Protein AF-A0A7C1Z0Y6-F1 (afdb_monomer_lite)

Radius of gyration: 44.42 Å; chains: 1; bounding box: 101×45×126 Å

pLDDT: mean 90.22, std 7.37, range [39.44, 98.0]

Secondary structure (DSSP, 8-state):
-HHHHHHHHHHHHHHHHHHHHHHHHHT--S-HHHHHHHHHHHT-GGGGGS-HHHHHHHHHHHHHHHHHHHHHHHHHHHHHHTTS-SSHHHHHHHHHHHHHHHHHTTT---TTHHHHHHHHHHHHHHHHHHHHHHHHHHHTTS-SSHHHHHHHHHHHHHHHHHHTTSTTHHHHHHHHHHHHHHHHHHHHHHHHHHHHHHTS-SSHHHHHHHHHHHHHHT-SSSPPTTHHHHHHHHHHHHHHHHHHHHHHHHHHHHHHTT--HHHHTSEEEETTEEEEHHHHHHHHHHTT-EEEEEE---TT--EEEEEEE-TTS-EEEEEEEEEEEETTEEEEEEEEEE-SS-EEE--HHHHHHHHHHHTT---

Sequence (363 aa):
MAYQKKLYAEFSKARSIKNNQIKKAKKMQATKANIQKLAVMARNPQFVYLRSREKKNHEITLKNYGIKLADKIVGDAIKKFNSFPATLDGLKRLQAYYKKLTNDLRGLKSSKWVTFNQAYKGRLLALAGKAADDAIASLKKFPATLAGLKQMAAFLQKMQGSLGQVRGTGWYKFEKAYGLALNNIAIKALDGYKKEISALPATVAGLKQLQTSGGNLFRFRPAPSNLKEYQDAAKDRIKEMKQGIRKIACYKELDSVGLDKKARDVALLGYNGETTLGLFVCAISKHGYKFQDYKSAGWLGSTYTLGILNRRGITLTIEMKKVEAVKGREMLVGVKVKDATSETEMTLTGWQDYALKLSGKNG

Foldseek 3Di:
DVVVVVLVVLQVVLVVLLVVLLVVLVPDALDPVSLVVLQVSLVPVSCVSPDPVVSVVSNVSSNVSQQVSLQVVLVVLLVVLVVQDLELVSLVVLVVSVVVVCVRSPPRNYPCPVVSVVSSLVSNVSSLQSHLVVLLVCLVVQDLALVSLVVLVVSVVVCCVRNVVVPDPSVVSNLVSSQVSNQSSCVSHLVVLLVVLLPQALDPVSLVVLVVVLCPSQVDPPGHPCNVSSVVSSVVSNVVSVVVHLLVVLVVVVVVQPCDPVQQQAWAQELVGIDGPSVLQSLLVVVQKHWHDWDDAPPPGQWIWTWIAHNVRWIKIFIWGFDCPDPPDTHTFGQWIDTPPDIDGADRNRRSVVSCVSSPDDD

Structure (mmCIF, N/CA/C/O backbone):
data_AF-A0A7C1Z0Y6-F1
#
_entry.id   AF-A0A7C1Z0Y6-F1
#
loop_
_atom_site.group_PDB
_atom_site.id
_atom_site.type_symbol
_atom_site.label_atom_id
_atom_site.label_alt_id
_atom_site.label_comp_id
_atom_site.label_asym_id
_atom_site.label_entity_id
_atom_site.label_seq_id
_atom_site.pdbx_PDB_ins_code
_atom_site.Cartn_x
_atom_site.Cartn_y
_atom_site.Cartn_z
_atom_site.occupancy
_atom_site.B_iso_or_equiv
_atom_site.auth_seq_id
_atom_site.auth_comp_id
_atom_site.auth_asym_id
_atom_site.auth_atom_id
_atom_site.pdbx_PDB_model_num
ATOM 1 N N . MET A 1 1 ? 54.718 -20.089 -61.514 1.00 75.69 1 MET A N 1
ATOM 2 C CA . MET A 1 1 ? 53.810 -18.991 -61.944 1.00 75.69 1 MET A CA 1
ATOM 3 C C . MET A 1 1 ? 52.312 -19.254 -61.714 1.00 75.69 1 MET A C 1
ATOM 5 O O . MET A 1 1 ? 51.626 -18.335 -61.280 1.00 75.69 1 MET A O 1
ATOM 9 N N . ALA A 1 2 ? 51.769 -20.457 -61.955 1.00 86.50 2 ALA A N 1
ATOM 10 C CA . ALA A 1 2 ? 50.324 -20.728 -61.799 1.00 86.50 2 ALA A CA 1
ATOM 11 C C . ALA A 1 2 ? 49.766 -20.463 -60.379 1.00 86.50 2 ALA A C 1
ATOM 13 O O . ALA A 1 2 ? 48.693 -19.880 -60.228 1.00 86.50 2 ALA A O 1
ATOM 14 N N . TYR A 1 3 ? 50.526 -20.805 -59.333 1.00 89.62 3 TYR A N 1
ATOM 15 C CA . TYR A 1 3 ? 50.135 -20.585 -57.934 1.00 89.62 3 TYR A CA 1
ATOM 16 C C . TYR A 1 3 ? 49.964 -19.097 -57.573 1.00 89.62 3 TYR A C 1
ATOM 18 O O . TYR A 1 3 ? 48.968 -18.712 -56.964 1.00 89.62 3 TYR A O 1
ATOM 26 N N . GLN A 1 4 ? 50.886 -18.237 -58.017 1.00 90.12 4 GLN A N 1
ATOM 27 C CA . GLN A 1 4 ? 50.800 -16.787 -57.800 1.00 90.12 4 GLN A CA 1
ATOM 28 C C . GLN A 1 4 ? 49.595 -16.171 -58.524 1.00 90.12 4 GLN A C 1
ATOM 30 O O . GLN A 1 4 ? 48.888 -15.354 -57.936 1.00 90.12 4 GLN A O 1
ATOM 35 N N . LYS A 1 5 ? 49.306 -16.609 -59.762 1.00 92.81 5 LYS A N 1
ATOM 36 C CA . LYS A 1 5 ? 48.099 -16.189 -60.497 1.00 92.81 5 LYS A CA 1
ATOM 37 C C . LYS A 1 5 ? 46.820 -16.565 -59.735 1.00 92.81 5 LYS A C 1
ATOM 39 O O . LYS A 1 5 ? 45.923 -15.734 -59.609 1.00 92.81 5 LYS A O 1
ATOM 44 N N . LYS A 1 6 ? 46.763 -17.774 -59.158 1.00 94.19 6 LYS A N 1
ATOM 45 C CA . LYS A 1 6 ? 45.633 -18.237 -58.332 1.00 94.19 6 LYS A CA 1
ATOM 46 C C . LYS A 1 6 ? 45.461 -17.402 -57.056 1.00 94.19 6 LYS A C 1
ATOM 48 O O . LYS A 1 6 ? 44.356 -16.946 -56.780 1.00 94.19 6 LYS A O 1
ATOM 53 N N . LEU A 1 7 ? 46.538 -17.145 -56.309 1.00 92.75 7 LEU A N 1
ATOM 54 C CA . LEU A 1 7 ? 46.486 -16.304 -55.103 1.00 92.75 7 LEU A CA 1
ATOM 55 C C . LEU A 1 7 ? 46.033 -14.872 -55.409 1.00 92.75 7 LEU A C 1
ATOM 57 O O . LEU A 1 7 ? 45.249 -14.296 -54.655 1.00 92.75 7 LEU A O 1
ATOM 61 N N . TYR A 1 8 ? 46.488 -14.303 -56.527 1.00 94.31 8 TYR A N 1
ATOM 62 C CA . TYR A 1 8 ? 46.060 -12.975 -56.955 1.00 94.31 8 TYR A CA 1
ATOM 63 C C . TYR A 1 8 ? 44.564 -12.935 -57.311 1.00 94.31 8 TYR A C 1
ATOM 65 O O . TYR A 1 8 ? 43.865 -11.993 -56.927 1.00 94.31 8 TYR A O 1
ATOM 73 N N . ALA A 1 9 ? 44.051 -13.969 -57.987 1.00 95.44 9 ALA A N 1
ATOM 74 C CA . ALA A 1 9 ? 42.626 -14.090 -58.294 1.00 95.44 9 ALA A CA 1
ATOM 75 C C . ALA A 1 9 ? 41.768 -14.151 -57.015 1.00 95.44 9 ALA A C 1
ATOM 77 O O . ALA A 1 9 ? 40.785 -13.413 -56.900 1.00 95.44 9 ALA A O 1
ATOM 78 N N . GLU A 1 10 ? 42.176 -14.946 -56.018 1.00 96.94 10 GLU A N 1
ATOM 79 C CA . GLU A 1 10 ? 41.482 -15.023 -54.722 1.00 96.94 10 GLU A CA 1
ATOM 80 C C . GLU A 1 10 ? 41.552 -13.703 -53.938 1.00 96.94 10 GLU A C 1
ATOM 82 O O . GLU A 1 10 ? 40.549 -13.254 -53.377 1.00 96.94 10 GLU A O 1
ATOM 87 N N . PHE A 1 11 ? 42.695 -13.008 -53.962 1.00 96.44 11 PHE A N 1
ATOM 88 C CA . PHE A 1 11 ? 42.823 -11.672 -53.372 1.00 96.44 11 PHE A CA 1
ATOM 89 C C . PHE A 1 11 ? 41.871 -10.655 -54.027 1.00 96.44 11 PHE A C 1
ATOM 91 O O . PHE A 1 11 ? 41.162 -9.920 -53.330 1.00 96.44 11 PHE A O 1
ATOM 98 N N . SER A 1 12 ? 41.809 -10.630 -55.363 1.00 96.31 12 SER A N 1
ATOM 99 C CA . SER A 1 12 ? 40.910 -9.747 -56.119 1.00 96.31 12 SER A CA 1
ATOM 100 C C . SER A 1 12 ? 39.437 -10.027 -55.790 1.00 96.31 12 SER A C 1
ATOM 102 O O . SER A 1 12 ? 38.670 -9.110 -55.466 1.00 96.31 12 SER A O 1
ATOM 104 N N . LYS A 1 13 ? 39.054 -11.309 -55.749 1.00 97.50 13 LYS A N 1
ATOM 105 C CA . LYS A 1 13 ? 37.715 -11.761 -55.349 1.00 97.50 13 LYS A CA 1
ATOM 106 C C . LYS A 1 13 ? 37.373 -11.329 -53.921 1.00 97.50 13 LYS A C 1
ATOM 108 O O . LYS A 1 13 ? 36.307 -10.749 -53.696 1.00 97.50 13 LYS A O 1
ATOM 113 N N . ALA A 1 14 ? 38.284 -11.520 -52.967 1.00 97.06 14 ALA A N 1
ATOM 114 C CA . ALA A 1 14 ? 38.103 -11.085 -51.584 1.00 97.06 14 ALA A CA 1
ATOM 115 C C . ALA A 1 14 ? 37.912 -9.559 -51.478 1.00 97.06 14 ALA A C 1
ATOM 117 O O . ALA A 1 14 ? 37.033 -9.087 -50.747 1.00 97.06 14 ALA A O 1
ATOM 118 N N . ARG A 1 15 ? 38.664 -8.769 -52.258 1.00 97.44 15 ARG A N 1
ATOM 119 C CA . ARG A 1 15 ? 38.517 -7.304 -52.318 1.00 97.44 15 ARG A CA 1
ATOM 120 C C . ARG A 1 15 ? 37.169 -6.882 -52.913 1.00 97.44 15 ARG A C 1
ATOM 122 O O . ARG A 1 15 ? 36.551 -5.945 -52.402 1.00 97.44 15 ARG A O 1
ATOM 129 N N . SER A 1 16 ? 36.679 -7.591 -53.929 1.00 97.62 16 SER A N 1
ATOM 130 C CA . SER A 1 16 ? 35.339 -7.380 -54.493 1.00 97.62 16 SER A CA 1
ATOM 131 C C . SER A 1 16 ? 34.236 -7.664 -53.461 1.00 97.62 16 SER A C 1
ATOM 133 O O . SER A 1 16 ? 33.367 -6.817 -53.229 1.00 97.62 16 SER A O 1
ATOM 135 N N . ILE A 1 17 ? 34.319 -8.793 -52.741 1.00 97.75 17 ILE A N 1
ATOM 136 C CA . ILE A 1 17 ? 33.383 -9.144 -51.656 1.00 97.75 17 ILE A CA 1
ATOM 137 C C . ILE A 1 17 ? 33.385 -8.066 -50.567 1.00 97.75 17 ILE A C 1
ATOM 139 O O . ILE A 1 17 ? 32.312 -7.603 -50.173 1.00 97.75 17 ILE A O 1
ATOM 143 N N . LYS A 1 18 ? 34.569 -7.625 -50.117 1.00 97.75 18 LYS A N 1
ATOM 144 C CA . LYS A 1 18 ? 34.742 -6.537 -49.138 1.00 97.75 18 LYS A CA 1
ATOM 145 C C . LYS A 1 18 ? 33.975 -5.281 -49.562 1.00 97.75 18 LYS A C 1
ATOM 147 O O . LYS A 1 18 ? 33.133 -4.777 -48.816 1.00 97.75 18 LYS A O 1
ATOM 152 N N . ASN A 1 19 ? 34.212 -4.809 -50.786 1.00 97.25 19 ASN A N 1
ATOM 153 C CA . ASN A 1 19 ? 33.579 -3.602 -51.319 1.00 97.25 19 ASN A CA 1
ATOM 154 C C . ASN A 1 19 ? 32.052 -3.750 -51.417 1.00 97.25 19 ASN A C 1
ATOM 156 O O . ASN A 1 19 ? 31.310 -2.836 -51.048 1.00 97.25 19 ASN A O 1
ATOM 160 N N . ASN A 1 20 ? 31.570 -4.915 -51.854 1.00 98.00 20 ASN A N 1
ATOM 161 C CA . ASN A 1 20 ? 30.141 -5.208 -51.943 1.00 98.00 20 ASN A CA 1
ATOM 162 C C . ASN A 1 20 ? 29.470 -5.273 -50.565 1.00 98.00 20 ASN A C 1
ATOM 164 O O . ASN A 1 20 ? 28.367 -4.751 -50.396 1.00 98.00 20 ASN A O 1
ATOM 168 N N . GLN A 1 21 ? 30.129 -5.855 -49.560 1.00 98.00 21 GLN A N 1
ATOM 169 C CA . GLN A 1 21 ? 29.630 -5.858 -48.183 1.00 98.00 21 GLN A CA 1
ATOM 170 C C . GLN A 1 21 ? 29.530 -4.441 -47.611 1.00 98.00 21 GLN A C 1
ATOM 172 O O . GLN A 1 21 ? 28.503 -4.110 -47.025 1.00 98.00 21 GLN A O 1
ATOM 177 N N . ILE A 1 22 ? 30.529 -3.578 -47.836 1.00 97.69 22 ILE A N 1
ATOM 178 C CA . ILE A 1 22 ? 30.476 -2.169 -47.406 1.00 97.69 22 ILE A CA 1
ATOM 179 C C . ILE A 1 22 ? 29.316 -1.432 -48.094 1.00 97.69 22 ILE A C 1
ATOM 181 O O . ILE A 1 22 ? 28.555 -0.726 -47.429 1.00 97.69 22 ILE A O 1
ATOM 185 N N . LYS A 1 23 ? 29.129 -1.616 -49.411 1.00 97.50 23 LYS A N 1
ATOM 186 C CA . LYS A 1 23 ? 27.989 -1.035 -50.148 1.00 97.50 23 LYS A CA 1
ATOM 187 C C . LYS A 1 23 ? 26.645 -1.496 -49.572 1.00 97.50 23 LYS A C 1
ATOM 189 O O . LYS A 1 23 ? 25.747 -0.674 -49.409 1.00 97.50 23 LYS A O 1
ATOM 194 N N . LYS A 1 24 ? 26.514 -2.784 -49.230 1.00 97.38 24 LYS A N 1
ATOM 195 C CA . LYS A 1 24 ? 25.311 -3.340 -48.587 1.00 97.38 24 LYS A CA 1
ATOM 196 C C . LYS A 1 24 ? 25.097 -2.750 -47.192 1.00 97.38 24 LYS A C 1
ATOM 198 O O . LYS A 1 24 ? 23.992 -2.307 -46.902 1.00 97.38 24 LYS A O 1
ATOM 203 N N . ALA A 1 25 ? 26.142 -2.685 -46.366 1.00 96.75 25 ALA A N 1
ATOM 204 C CA . ALA A 1 25 ? 26.085 -2.145 -45.007 1.00 96.75 25 ALA A CA 1
ATOM 205 C C . ALA A 1 25 ? 25.542 -0.707 -44.968 1.00 96.75 25 ALA A C 1
ATOM 207 O O . ALA A 1 25 ? 24.695 -0.396 -44.136 1.00 96.75 25 ALA A O 1
ATOM 208 N N . LYS A 1 26 ? 25.953 0.143 -45.921 1.00 96.19 26 LYS A N 1
ATOM 209 C CA . LYS A 1 26 ? 25.472 1.532 -46.047 1.00 96.19 26 LYS A CA 1
ATOM 210 C C . LYS A 1 26 ? 23.957 1.657 -46.254 1.00 96.19 26 LYS A C 1
ATOM 212 O O . LYS A 1 26 ? 23.397 2.687 -45.900 1.00 96.19 26 LYS A O 1
ATOM 217 N N . LYS A 1 27 ? 23.308 0.641 -46.832 1.00 96.94 27 LYS A N 1
ATOM 218 C CA . LYS A 1 27 ? 21.871 0.643 -47.161 1.00 96.94 27 LYS A CA 1
ATOM 219 C C . LYS A 1 27 ? 21.014 -0.132 -46.151 1.00 96.94 27 LYS A C 1
ATOM 221 O O . LYS A 1 27 ? 19.805 -0.232 -46.333 1.00 96.94 27 LYS A O 1
ATOM 226 N N . MET A 1 28 ? 21.614 -0.726 -45.116 1.00 97.75 28 MET A N 1
ATOM 227 C CA . MET A 1 28 ? 20.871 -1.533 -44.147 1.00 97.75 28 MET A CA 1
ATOM 228 C C . MET A 1 28 ? 19.970 -0.672 -43.261 1.00 97.75 28 MET A C 1
ATOM 230 O O . MET A 1 28 ? 20.375 0.372 -42.753 1.00 97.75 28 MET A O 1
ATOM 234 N N . GLN A 1 29 ? 18.757 -1.162 -43.014 1.00 97.31 29 GLN A N 1
ATOM 235 C CA . GLN A 1 29 ? 17.877 -0.603 -41.993 1.00 97.31 29 GLN A CA 1
ATOM 236 C C . GLN A 1 29 ? 18.392 -0.942 -40.587 1.00 97.31 29 GLN A C 1
ATOM 238 O O . GLN A 1 29 ? 19.055 -1.961 -40.373 1.00 97.31 29 GLN A O 1
ATOM 243 N N . ALA A 1 30 ? 18.062 -0.096 -39.615 1.00 96.38 30 ALA A N 1
ATOM 244 C CA . ALA A 1 30 ? 18.484 -0.264 -38.232 1.00 96.38 30 ALA A CA 1
ATOM 245 C C . ALA A 1 30 ? 17.651 -1.345 -37.531 1.00 96.38 30 ALA A C 1
ATOM 247 O O . ALA A 1 30 ? 16.595 -1.075 -36.971 1.00 96.38 30 ALA A O 1
ATOM 248 N N . THR A 1 31 ? 18.134 -2.586 -37.582 1.00 95.06 31 THR A N 1
ATOM 249 C CA . THR A 1 31 ? 17.515 -3.740 -36.919 1.00 95.06 31 THR A CA 1
ATOM 250 C C . THR A 1 31 ? 18.581 -4.597 -36.241 1.00 95.06 31 THR A C 1
ATOM 252 O O . THR A 1 31 ? 19.739 -4.631 -36.668 1.00 95.06 31 THR A O 1
ATOM 255 N N . LYS A 1 32 ? 18.195 -5.336 -35.192 1.00 92.88 32 LYS A N 1
ATOM 256 C CA . LYS A 1 32 ? 19.092 -6.271 -34.490 1.00 92.88 32 LYS A CA 1
ATOM 257 C C . LYS A 1 32 ? 19.658 -7.337 -35.433 1.00 92.88 32 LYS A C 1
ATOM 259 O O . LYS A 1 32 ? 20.857 -7.606 -35.399 1.00 92.88 32 LYS A O 1
ATOM 264 N N . ALA A 1 33 ? 18.818 -7.868 -36.322 1.00 95.06 33 ALA A N 1
ATOM 265 C CA . ALA A 1 33 ? 19.219 -8.841 -37.333 1.00 95.06 33 ALA A CA 1
ATOM 266 C C . ALA A 1 33 ? 20.284 -8.275 -38.289 1.00 95.06 33 ALA A C 1
ATOM 268 O O . ALA A 1 33 ? 21.273 -8.945 -38.578 1.00 95.06 33 ALA A O 1
ATOM 269 N N . ASN A 1 34 ? 20.149 -7.017 -38.726 1.00 96.81 34 ASN A N 1
ATOM 270 C CA . ASN A 1 34 ? 21.152 -6.391 -39.589 1.00 96.81 34 ASN A CA 1
ATOM 271 C C . ASN A 1 34 ? 22.476 -6.140 -38.855 1.00 96.81 34 ASN A C 1
ATOM 273 O O . ASN A 1 34 ? 23.536 -6.350 -39.437 1.00 96.81 34 ASN A O 1
ATOM 277 N N . ILE A 1 35 ? 22.446 -5.782 -37.567 1.00 95.94 35 ILE A N 1
ATOM 278 C CA . ILE A 1 35 ? 23.668 -5.652 -36.753 1.00 95.94 35 ILE A CA 1
ATOM 279 C C . ILE A 1 35 ? 24.390 -7.004 -36.626 1.00 95.94 35 ILE A C 1
ATOM 281 O O . ILE A 1 35 ? 25.607 -7.074 -36.800 1.00 95.94 35 ILE A O 1
ATOM 285 N N . GLN A 1 36 ? 23.653 -8.093 -36.390 1.00 95.06 36 GLN A N 1
ATOM 286 C CA . GLN A 1 36 ? 24.219 -9.447 -36.368 1.00 95.06 36 GLN A CA 1
ATOM 287 C C . GLN A 1 36 ? 24.784 -9.844 -37.738 1.00 95.06 36 GLN A C 1
ATOM 289 O O . GLN A 1 36 ? 25.892 -10.372 -37.825 1.00 95.06 36 GLN A O 1
ATOM 294 N N . LYS A 1 37 ? 24.077 -9.511 -38.823 1.00 96.88 37 LYS A N 1
ATOM 295 C CA . LYS A 1 37 ? 24.532 -9.751 -40.197 1.00 96.88 37 LYS A CA 1
ATOM 296 C C . LYS A 1 37 ? 25.850 -9.036 -40.502 1.00 96.88 37 LYS A C 1
ATOM 298 O O . LYS A 1 37 ? 26.707 -9.622 -41.158 1.00 96.88 37 LYS A O 1
ATOM 303 N N . LEU A 1 38 ? 26.055 -7.818 -39.994 1.00 97.00 38 LEU A N 1
ATOM 304 C CA . LEU A 1 38 ? 27.335 -7.106 -40.114 1.00 97.00 38 LEU A CA 1
ATOM 305 C C . LEU A 1 38 ? 28.474 -7.836 -39.387 1.00 97.00 38 LEU A C 1
ATOM 307 O O . LEU A 1 38 ? 29.581 -7.912 -39.919 1.00 97.00 38 LEU A O 1
ATOM 311 N N . ALA A 1 39 ? 28.209 -8.418 -38.213 1.00 94.75 39 ALA A N 1
ATOM 312 C CA . ALA A 1 39 ? 29.201 -9.213 -37.489 1.00 94.75 39 ALA A CA 1
ATOM 313 C C . ALA A 1 39 ? 29.590 -10.493 -38.252 1.00 94.75 39 ALA A C 1
ATOM 315 O O . ALA A 1 39 ? 30.767 -10.850 -38.285 1.00 94.75 39 ALA A O 1
ATOM 316 N N . VAL A 1 40 ? 28.628 -11.147 -38.916 1.00 96.94 40 VAL A N 1
ATOM 317 C CA . VAL A 1 40 ? 28.890 -12.301 -39.795 1.00 96.94 40 VAL A CA 1
ATOM 318 C C . VAL A 1 40 ? 29.681 -11.878 -41.036 1.00 96.94 40 VAL A C 1
ATOM 320 O O . VAL A 1 40 ? 30.669 -12.522 -41.381 1.00 96.94 40 VAL A O 1
ATOM 323 N N . MET A 1 41 ? 29.307 -10.764 -41.679 1.00 97.31 41 MET A N 1
ATOM 324 C CA . MET A 1 41 ? 30.036 -10.215 -42.833 1.00 97.31 41 MET A CA 1
ATOM 325 C C . MET A 1 41 ? 31.508 -9.936 -42.507 1.00 97.31 41 MET A C 1
ATOM 327 O O . MET A 1 41 ? 32.375 -10.250 -43.319 1.00 97.31 41 MET A O 1
ATOM 331 N N . ALA A 1 42 ? 31.797 -9.410 -41.313 1.00 95.06 42 ALA A N 1
ATOM 332 C CA . ALA A 1 42 ? 33.158 -9.125 -40.862 1.00 95.06 42 ALA A CA 1
ATOM 333 C C . ALA A 1 42 ? 34.038 -10.382 -40.742 1.00 95.06 42 ALA A C 1
ATOM 335 O O . ALA A 1 42 ? 35.250 -10.291 -40.900 1.00 95.06 42 ALA A O 1
ATOM 336 N N . ARG A 1 43 ? 33.434 -11.557 -40.526 1.00 94.88 43 ARG A N 1
ATOM 337 C CA . ARG A 1 43 ? 34.118 -12.851 -40.369 1.00 94.88 43 ARG A CA 1
ATOM 338 C C . ARG A 1 43 ? 34.073 -13.710 -41.635 1.00 94.88 43 ARG A C 1
ATOM 340 O O . ARG A 1 43 ? 34.155 -14.932 -41.547 1.00 94.88 43 ARG A O 1
ATOM 347 N N . ASN A 1 44 ? 33.899 -13.103 -42.810 1.00 96.25 44 ASN A N 1
ATOM 348 C CA . ASN A 1 44 ? 33.813 -13.865 -44.053 1.00 96.25 44 ASN A CA 1
ATOM 349 C C . ASN A 1 44 ? 35.103 -14.688 -44.280 1.00 96.25 44 ASN A C 1
ATOM 351 O O . ASN A 1 44 ? 36.190 -14.104 -44.280 1.00 96.25 44 ASN A O 1
ATOM 355 N N . PRO A 1 45 ? 35.009 -16.012 -44.513 1.00 95.75 45 PRO A N 1
ATOM 356 C CA . PRO A 1 45 ? 36.184 -16.877 -44.639 1.00 95.75 45 PRO A CA 1
ATOM 357 C C . PRO A 1 45 ? 37.083 -16.504 -45.827 1.00 95.75 45 PRO A C 1
ATOM 359 O O . PRO A 1 45 ? 38.295 -16.679 -45.758 1.00 95.75 45 PRO A O 1
ATOM 362 N N . GLN A 1 46 ? 36.528 -15.896 -46.884 1.00 95.44 46 GLN A N 1
ATOM 363 C CA . GLN A 1 46 ? 37.293 -15.433 -48.050 1.00 95.44 46 GLN A CA 1
ATOM 364 C C . GLN A 1 46 ? 38.276 -14.300 -47.705 1.00 95.44 46 GLN A C 1
ATOM 366 O O . GLN A 1 46 ? 39.170 -13.993 -48.487 1.00 95.44 46 GLN A O 1
ATOM 371 N N . PHE A 1 47 ? 38.153 -13.673 -46.530 1.00 96.75 47 PHE A N 1
ATOM 372 C CA . PHE A 1 47 ? 39.085 -12.636 -46.086 1.00 96.75 47 PHE A CA 1
ATOM 373 C C . PHE A 1 47 ? 40.417 -13.174 -45.559 1.00 96.75 47 PHE A C 1
ATOM 375 O O . PHE A 1 47 ? 41.277 -12.364 -45.221 1.00 96.75 47 PHE A O 1
ATOM 382 N N . VAL A 1 48 ? 40.634 -14.496 -45.542 1.00 95.81 48 VAL A N 1
ATOM 383 C CA . VAL A 1 48 ? 41.970 -15.085 -45.328 1.00 95.81 48 VAL A CA 1
ATOM 384 C C . VAL A 1 48 ? 42.977 -14.634 -46.394 1.00 95.81 48 VAL A C 1
ATOM 386 O O . VAL A 1 48 ? 44.156 -14.488 -46.097 1.00 95.81 48 VAL A O 1
ATOM 389 N N . TYR A 1 49 ? 42.503 -14.334 -47.608 1.00 96.25 49 TYR A N 1
ATOM 390 C CA . TYR A 1 49 ? 43.347 -13.879 -48.712 1.00 96.25 49 TYR A CA 1
ATOM 391 C C . TYR A 1 49 ? 43.667 -12.380 -48.663 1.00 96.25 49 TYR A C 1
ATOM 393 O O . TYR A 1 49 ? 44.519 -11.927 -49.419 1.00 96.25 49 TYR A O 1
ATOM 401 N N . LEU A 1 50 ? 43.011 -11.589 -47.801 1.00 96.06 50 LEU A N 1
ATOM 402 C CA . LEU A 1 50 ? 43.299 -10.158 -47.659 1.00 96.06 50 LEU A CA 1
ATOM 403 C C . LEU A 1 50 ? 44.559 -9.915 -46.822 1.00 96.06 50 LEU A C 1
ATOM 405 O O . LEU A 1 50 ? 44.874 -10.663 -45.899 1.00 96.06 50 LEU A O 1
ATOM 409 N N . ARG A 1 51 ? 45.226 -8.777 -47.056 1.00 96.06 51 ARG A N 1
ATOM 410 C CA . ARG A 1 51 ? 46.295 -8.305 -46.164 1.00 96.06 51 ARG A CA 1
ATOM 411 C C . ARG A 1 51 ? 45.731 -8.038 -44.764 1.00 96.06 51 ARG A C 1
ATOM 413 O O . ARG A 1 51 ? 44.644 -7.470 -44.632 1.00 96.06 51 ARG A O 1
ATOM 420 N N . SER A 1 52 ? 46.509 -8.345 -43.723 1.00 96.06 52 SER A N 1
ATOM 421 C CA . SER A 1 52 ? 46.096 -8.203 -42.313 1.00 96.06 52 SER A CA 1
ATOM 422 C C . SER A 1 52 ? 45.503 -6.819 -41.990 1.00 96.06 52 SER A C 1
ATOM 424 O O . SER A 1 52 ? 44.404 -6.713 -41.440 1.00 96.06 52 SER A O 1
ATOM 426 N N . ARG A 1 53 ? 46.160 -5.738 -42.441 1.00 96.94 53 ARG A N 1
ATOM 427 C CA . ARG A 1 53 ? 45.670 -4.359 -42.261 1.00 96.94 53 ARG A CA 1
ATOM 428 C C . ARG A 1 53 ? 44.333 -4.104 -42.965 1.00 96.94 53 ARG A C 1
ATOM 430 O O . ARG A 1 53 ? 43.465 -3.445 -42.399 1.00 96.94 53 ARG A O 1
ATOM 437 N N . GLU A 1 54 ? 44.141 -4.620 -44.179 1.00 96.69 54 GLU A N 1
ATOM 438 C CA . GLU A 1 54 ? 42.886 -4.442 -44.920 1.00 96.69 54 GLU A CA 1
ATOM 439 C C . GLU A 1 54 ? 41.723 -5.192 -44.271 1.00 96.69 54 GLU A C 1
ATOM 441 O O . GLU A 1 54 ? 40.630 -4.634 -44.159 1.00 96.69 54 GLU A O 1
ATOM 446 N N . LYS A 1 55 ? 41.968 -6.426 -43.814 1.00 96.44 55 LYS A N 1
ATOM 447 C CA . LYS A 1 55 ? 40.994 -7.218 -43.058 1.00 96.44 55 LYS A CA 1
ATOM 448 C C . LYS A 1 55 ? 40.573 -6.480 -41.784 1.00 96.44 55 LYS A C 1
ATOM 450 O O . LYS A 1 55 ? 39.385 -6.233 -41.592 1.00 96.44 55 LYS A O 1
ATOM 455 N N . LYS A 1 56 ? 41.539 -6.028 -40.974 1.00 96.62 56 LYS A N 1
ATOM 456 C CA . LYS A 1 56 ? 41.278 -5.274 -39.736 1.00 96.62 56 LYS A CA 1
ATOM 457 C C . LYS A 1 56 ? 40.493 -3.982 -39.996 1.00 96.62 56 LYS A C 1
ATOM 459 O O . LYS A 1 56 ? 39.531 -3.692 -39.290 1.00 96.62 56 LYS A O 1
ATOM 464 N N . ASN A 1 57 ? 40.850 -3.224 -41.034 1.00 97.00 57 ASN A N 1
ATOM 465 C CA . ASN A 1 57 ? 40.126 -2.003 -41.406 1.00 97.00 57 ASN A CA 1
ATOM 466 C C . ASN A 1 57 ? 38.674 -2.285 -41.825 1.00 97.00 57 ASN A C 1
ATOM 468 O O . ASN A 1 57 ? 37.772 -1.515 -41.485 1.00 97.00 57 ASN A O 1
ATOM 472 N N . HIS A 1 58 ? 38.428 -3.386 -42.541 1.00 96.69 58 HIS A N 1
ATOM 473 C CA . HIS A 1 58 ? 37.076 -3.813 -42.908 1.00 96.69 58 HIS A CA 1
ATOM 474 C C . HIS A 1 58 ? 36.247 -4.215 -41.685 1.00 96.69 58 HIS A C 1
ATOM 476 O O . HIS A 1 58 ? 35.119 -3.748 -41.529 1.00 96.69 58 HIS A O 1
ATOM 482 N N . GLU A 1 59 ? 36.823 -5.006 -40.779 1.00 97.06 59 GLU A N 1
ATOM 483 C CA . GLU A 1 59 ? 36.189 -5.382 -39.511 1.00 97.06 59 GLU A CA 1
ATOM 484 C C . GLU A 1 59 ? 35.802 -4.146 -38.683 1.00 97.06 59 GLU A C 1
ATOM 486 O O . GLU A 1 59 ? 34.660 -4.037 -38.231 1.00 97.06 59 GLU A O 1
ATOM 491 N N . ILE A 1 60 ? 36.715 -3.175 -38.541 1.00 97.19 60 ILE A N 1
ATOM 492 C CA . ILE A 1 60 ? 36.448 -1.894 -37.865 1.00 97.19 60 ILE A CA 1
ATOM 493 C C . ILE A 1 60 ? 35.323 -1.132 -38.573 1.00 97.19 60 ILE A C 1
ATOM 495 O O . ILE A 1 60 ? 34.412 -0.627 -37.919 1.00 97.19 60 ILE A O 1
ATOM 499 N N . THR A 1 61 ? 35.347 -1.077 -39.905 1.00 97.56 61 THR A N 1
ATOM 500 C CA . THR A 1 61 ? 34.327 -0.379 -40.700 1.00 97.56 61 THR A CA 1
ATOM 501 C C . THR A 1 61 ? 32.938 -0.975 -40.474 1.00 97.56 61 THR A C 1
ATOM 503 O O . THR A 1 61 ? 31.996 -0.242 -40.168 1.00 97.56 61 THR A O 1
ATOM 506 N N . LEU A 1 62 ? 32.793 -2.301 -40.562 1.00 97.12 62 LEU A N 1
ATOM 507 C CA . LEU A 1 62 ? 31.514 -2.974 -40.318 1.00 97.12 62 LEU A CA 1
ATOM 508 C C . LEU A 1 62 ? 31.070 -2.858 -38.855 1.00 97.12 62 LEU A C 1
ATOM 510 O O . LEU A 1 62 ? 29.883 -2.653 -38.599 1.00 97.12 62 LEU A O 1
ATOM 514 N N . LYS A 1 63 ? 32.005 -2.905 -37.898 1.00 96.25 63 LYS A N 1
ATOM 515 C CA . LYS A 1 63 ? 31.720 -2.647 -36.479 1.00 96.25 63 LYS A CA 1
ATOM 516 C C . LYS A 1 63 ? 31.176 -1.232 -36.267 1.00 96.25 63 LYS A C 1
ATOM 518 O O . LYS A 1 63 ? 30.173 -1.074 -35.575 1.00 96.25 63 LYS A O 1
ATOM 523 N N . ASN A 1 64 ? 31.774 -0.224 -36.899 1.00 96.81 64 ASN A N 1
ATOM 524 C CA . ASN A 1 64 ? 31.313 1.163 -36.826 1.00 96.81 64 ASN A CA 1
ATOM 525 C C . ASN A 1 64 ? 29.929 1.340 -37.467 1.00 96.81 64 ASN A C 1
ATOM 527 O O . ASN A 1 64 ? 29.092 2.055 -36.919 1.00 96.81 64 ASN A O 1
ATOM 531 N N . TYR A 1 65 ? 29.640 0.653 -38.580 1.00 97.19 65 TYR A N 1
ATOM 532 C CA . TYR A 1 65 ? 28.276 0.600 -39.120 1.00 97.19 65 TYR A CA 1
ATOM 533 C C . TYR A 1 65 ? 27.298 -0.061 -38.143 1.00 97.19 65 TYR A C 1
ATOM 535 O O . TYR A 1 65 ? 26.206 0.464 -37.941 1.00 97.19 65 TYR A O 1
ATOM 543 N N . GLY A 1 66 ? 27.696 -1.152 -37.484 1.00 96.75 66 GLY A N 1
ATOM 544 C CA . GLY A 1 66 ? 26.892 -1.805 -36.450 1.00 96.75 66 GLY A CA 1
ATOM 545 C C . GLY A 1 66 ? 26.545 -0.865 -35.292 1.00 96.75 66 GLY A C 1
ATOM 546 O O . GLY A 1 66 ? 25.384 -0.803 -34.893 1.00 96.75 66 GLY A O 1
ATOM 547 N N . ILE A 1 67 ? 27.517 -0.077 -34.817 1.00 96.38 67 ILE A N 1
ATOM 548 C CA . ILE A 1 67 ? 27.298 0.952 -33.786 1.00 96.38 67 ILE A CA 1
ATOM 549 C C . ILE A 1 67 ? 26.318 2.021 -34.286 1.00 96.38 67 ILE A C 1
ATOM 551 O O . ILE A 1 67 ? 25.364 2.336 -33.582 1.00 96.38 67 ILE A O 1
ATOM 555 N N . LYS A 1 68 ? 26.468 2.523 -35.521 1.00 97.31 68 LYS A N 1
ATOM 556 C CA . LYS A 1 68 ? 25.535 3.510 -36.102 1.00 97.31 68 LYS A CA 1
ATOM 557 C C . LYS A 1 68 ? 24.100 2.985 -36.198 1.00 97.31 68 LYS A C 1
ATOM 559 O O . LYS A 1 68 ? 23.159 3.718 -35.899 1.00 97.31 68 LYS A O 1
ATOM 564 N N . LEU A 1 69 ? 23.917 1.724 -36.601 1.00 96.94 69 LEU A N 1
ATOM 565 C CA . LEU A 1 69 ? 22.593 1.097 -36.619 1.00 96.94 69 LEU A CA 1
ATOM 566 C C . LEU A 1 69 ? 22.034 0.954 -35.196 1.00 96.94 69 LEU A C 1
ATOM 568 O O . LEU A 1 69 ? 20.869 1.275 -34.976 1.00 96.94 69 LEU A O 1
ATOM 572 N N . ALA A 1 70 ? 22.854 0.540 -34.223 1.00 96.25 70 ALA A N 1
ATOM 573 C CA . ALA A 1 70 ? 22.445 0.457 -32.821 1.00 96.25 70 ALA A CA 1
ATOM 574 C C . ALA A 1 70 ? 22.037 1.833 -32.261 1.00 96.25 70 ALA A C 1
ATOM 576 O O . ALA A 1 70 ? 20.990 1.951 -31.630 1.00 96.25 70 ALA A O 1
ATOM 577 N N . ASP A 1 71 ? 22.796 2.888 -32.564 1.00 97.19 71 ASP A N 1
ATOM 578 C CA . ASP A 1 71 ? 22.504 4.267 -32.157 1.00 97.19 71 ASP A CA 1
ATOM 579 C C . ASP A 1 71 ? 21.195 4.798 -32.751 1.00 97.19 71 ASP A C 1
ATOM 581 O O . ASP A 1 71 ? 20.529 5.632 -32.130 1.00 97.19 71 ASP A O 1
ATOM 585 N N . LYS A 1 72 ? 20.807 4.329 -33.942 1.00 96.50 72 LYS A N 1
ATOM 586 C CA . LYS A 1 72 ? 19.500 4.646 -34.527 1.00 96.50 72 LYS A CA 1
ATOM 587 C C . LYS A 1 72 ? 18.368 3.948 -33.769 1.00 96.50 72 LYS A C 1
ATOM 589 O O . LYS A 1 72 ? 17.439 4.632 -33.356 1.00 96.50 72 LYS A O 1
ATOM 594 N N . ILE A 1 73 ? 18.494 2.646 -33.485 1.00 95.62 73 ILE A N 1
ATOM 595 C CA . ILE A 1 73 ? 17.503 1.899 -32.681 1.00 95.62 73 ILE A CA 1
ATOM 596 C C . ILE A 1 73 ? 17.324 2.549 -31.299 1.00 95.62 73 ILE A C 1
ATOM 598 O O . ILE A 1 73 ? 16.199 2.805 -30.870 1.00 95.62 73 ILE A O 1
ATOM 602 N N . VAL A 1 74 ? 18.430 2.854 -30.612 1.00 95.56 74 VAL A N 1
ATOM 603 C CA . VAL A 1 74 ? 18.405 3.514 -29.298 1.00 95.56 74 VAL A CA 1
ATOM 604 C C . VAL A 1 74 ? 17.814 4.924 -29.402 1.00 95.56 74 VAL A C 1
ATOM 606 O O . VAL A 1 74 ? 17.012 5.316 -28.560 1.00 95.56 74 VAL A O 1
ATOM 609 N N . GLY A 1 75 ? 18.155 5.681 -30.447 1.00 95.75 75 GLY A N 1
ATOM 610 C CA . GLY A 1 75 ? 17.605 7.017 -30.687 1.00 95.75 75 GLY A CA 1
ATOM 611 C C . GLY A 1 75 ? 16.086 7.026 -30.884 1.00 95.75 75 GLY A C 1
ATOM 612 O O . GLY A 1 75 ? 15.397 7.857 -30.295 1.00 95.75 75 GLY A O 1
ATOM 613 N N . ASP A 1 76 ? 15.552 6.088 -31.662 1.00 95.31 76 ASP A N 1
ATOM 614 C CA . ASP A 1 76 ? 14.108 5.970 -31.888 1.00 95.31 76 ASP A CA 1
ATOM 615 C C . ASP A 1 76 ? 13.378 5.530 -30.611 1.00 95.31 76 ASP A C 1
ATOM 617 O O . ASP A 1 76 ? 12.300 6.036 -30.284 1.00 95.31 76 ASP A O 1
ATOM 621 N N . ALA A 1 77 ? 14.007 4.664 -29.815 1.00 95.00 77 ALA A N 1
ATOM 622 C CA . ALA A 1 77 ? 13.498 4.310 -28.501 1.00 95.00 77 ALA A CA 1
ATOM 623 C C . ALA A 1 77 ? 13.434 5.495 -27.524 1.00 95.00 77 ALA A C 1
ATOM 625 O O . ALA A 1 77 ? 12.444 5.614 -26.801 1.00 95.00 77 ALA A O 1
ATOM 626 N N . ILE A 1 78 ? 14.447 6.372 -27.519 1.00 96.06 78 ILE A N 1
ATOM 627 C CA . ILE A 1 78 ? 14.452 7.599 -26.705 1.00 96.06 78 ILE A CA 1
ATOM 628 C C . ILE A 1 78 ? 13.257 8.480 -27.071 1.00 96.06 78 ILE A C 1
ATOM 630 O O . ILE A 1 78 ? 12.523 8.911 -26.184 1.00 96.06 78 ILE A O 1
ATOM 634 N N . LYS A 1 79 ? 13.008 8.699 -28.369 1.00 96.00 79 LYS A N 1
ATOM 635 C CA . LYS A 1 79 ? 11.856 9.493 -28.834 1.00 96.00 79 LYS A CA 1
ATOM 636 C C . LYS A 1 79 ? 10.533 8.921 -28.323 1.00 96.00 79 LYS A C 1
ATOM 638 O O . LYS A 1 79 ? 9.654 9.670 -27.901 1.00 96.00 79 LYS A O 1
ATOM 643 N N . LYS A 1 80 ? 10.409 7.590 -28.291 1.00 96.06 80 LYS A N 1
ATOM 644 C CA . LYS A 1 80 ? 9.201 6.910 -27.812 1.00 96.06 80 LYS A CA 1
ATOM 645 C C . LYS A 1 80 ? 8.915 7.153 -26.326 1.00 96.06 80 LYS A C 1
ATOM 647 O O . LYS A 1 80 ? 7.747 7.121 -25.947 1.00 96.06 80 LYS A O 1
ATOM 652 N N . PHE A 1 81 ? 9.905 7.469 -25.488 1.00 96.44 81 PHE A N 1
ATOM 653 C CA . PHE A 1 81 ? 9.650 7.810 -24.079 1.00 96.44 81 PHE A CA 1
ATOM 654 C C . PHE A 1 81 ? 8.707 9.010 -23.912 1.00 96.44 81 PHE A C 1
ATOM 656 O O . PHE A 1 81 ? 7.879 9.025 -23.000 1.00 96.44 81 PHE A O 1
ATOM 663 N N . ASN A 1 82 ? 8.751 9.975 -24.829 1.00 93.56 82 ASN A N 1
ATOM 664 C CA . ASN A 1 82 ? 7.885 11.152 -24.764 1.00 93.56 82 ASN A CA 1
ATOM 665 C C . ASN A 1 82 ? 6.432 10.863 -25.176 1.00 93.56 82 ASN A C 1
ATOM 667 O O . ASN A 1 82 ? 5.552 11.653 -24.858 1.00 93.56 82 ASN A O 1
ATOM 671 N N . SER A 1 83 ? 6.164 9.718 -25.814 1.00 95.81 83 SER A N 1
ATOM 672 C CA . SER A 1 83 ? 4.809 9.327 -26.237 1.00 95.81 83 SER A CA 1
ATOM 673 C C . SER A 1 83 ? 3.938 8.756 -25.113 1.00 95.81 83 SER A C 1
ATOM 675 O O . SER A 1 83 ? 2.726 8.639 -25.275 1.00 95.81 83 SER A O 1
ATOM 677 N N . PHE A 1 84 ? 4.524 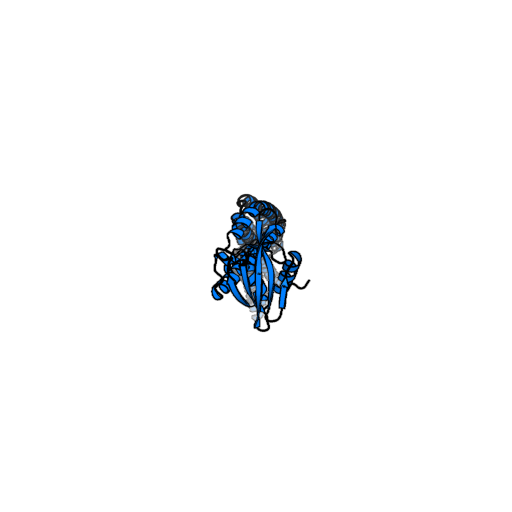8.385 -23.969 1.00 95.12 84 PHE A N 1
ATOM 678 C CA . PHE A 1 84 ? 3.748 7.847 -22.849 1.00 95.12 84 PHE A CA 1
ATOM 679 C C . PHE A 1 84 ? 2.960 8.972 -22.168 1.00 95.12 84 PHE A C 1
ATOM 681 O O . PHE A 1 84 ? 3.571 9.986 -21.824 1.00 95.12 84 PHE A O 1
ATOM 688 N N . PRO A 1 85 ? 1.641 8.823 -21.947 1.00 93.50 85 PRO A N 1
ATOM 689 C CA . PRO A 1 85 ? 0.813 9.883 -21.377 1.00 93.50 85 PRO A CA 1
ATOM 690 C C . PRO A 1 85 ? 1.214 10.198 -19.932 1.00 93.50 85 PRO A C 1
ATOM 692 O O . PRO A 1 85 ? 1.727 9.337 -19.218 1.00 93.50 85 PRO A O 1
ATOM 695 N N . ALA A 1 86 ? 0.956 11.431 -19.488 1.00 89.00 86 ALA A N 1
ATOM 696 C CA . ALA A 1 86 ? 1.266 11.912 -18.140 1.00 89.00 86 ALA A CA 1
ATOM 697 C C . ALA A 1 86 ? 0.276 11.400 -17.080 1.00 89.00 86 ALA A C 1
ATOM 699 O O . ALA A 1 86 ? -0.343 12.176 -16.367 1.00 89.00 86 ALA A O 1
ATOM 700 N N . THR A 1 87 ? 0.104 10.080 -17.016 1.00 89.56 87 THR A N 1
ATOM 701 C CA . THR A 1 87 ? -0.859 9.393 -16.151 1.00 89.56 87 THR A CA 1
ATOM 702 C C . THR A 1 87 ? -0.198 8.224 -15.423 1.00 89.56 87 THR A C 1
ATOM 704 O O . THR A 1 87 ? 0.891 7.771 -15.784 1.00 89.56 87 THR A O 1
ATOM 707 N N . LEU A 1 88 ? -0.884 7.680 -14.413 1.00 86.88 88 LEU A N 1
ATOM 708 C CA . LEU A 1 88 ? -0.433 6.478 -13.704 1.00 86.88 88 LEU A CA 1
ATOM 709 C C . LEU A 1 88 ? -0.266 5.271 -14.644 1.00 86.88 88 LEU A C 1
ATOM 711 O O . LEU A 1 88 ? 0.669 4.488 -14.495 1.00 86.88 88 LEU A O 1
ATOM 715 N N . ASP A 1 89 ? -1.166 5.130 -15.620 1.00 90.56 89 ASP A N 1
ATOM 716 C CA . ASP A 1 89 ? -1.074 4.091 -16.648 1.00 90.56 89 ASP A CA 1
ATOM 717 C C . ASP A 1 89 ? 0.127 4.328 -17.574 1.00 90.56 89 ASP A C 1
ATOM 719 O O . ASP A 1 89 ? 0.915 3.417 -17.827 1.00 90.56 89 ASP A O 1
ATOM 723 N N . GLY A 1 90 ? 0.343 5.578 -17.996 1.00 92.19 90 GLY A N 1
ATOM 724 C CA . GLY A 1 90 ? 1.511 5.954 -18.788 1.00 92.19 90 GLY A CA 1
ATOM 725 C C . GLY A 1 90 ? 2.835 5.657 -18.083 1.00 92.19 90 GLY A C 1
ATOM 726 O O . GLY A 1 90 ? 3.756 5.146 -18.721 1.00 92.19 90 GLY A O 1
ATOM 727 N N . LEU A 1 91 ? 2.914 5.877 -16.765 1.00 91.56 91 LEU A N 1
ATOM 728 C CA . LEU A 1 91 ? 4.073 5.513 -15.944 1.00 91.56 91 LEU A CA 1
ATOM 729 C C . LEU A 1 91 ? 4.347 4.001 -15.979 1.00 91.56 91 LEU A C 1
ATOM 731 O O . LEU A 1 91 ? 5.467 3.584 -16.285 1.00 91.56 91 LEU A O 1
ATOM 735 N N . LYS A 1 92 ? 3.320 3.175 -15.733 1.00 91.25 92 LYS A N 1
ATOM 736 C CA . LYS A 1 92 ? 3.437 1.706 -15.778 1.00 91.25 92 LYS A CA 1
ATOM 737 C C . LYS A 1 92 ? 3.863 1.217 -17.160 1.00 91.25 92 LYS A C 1
ATOM 739 O O . LYS A 1 92 ? 4.752 0.372 -17.282 1.00 91.25 92 LYS A O 1
ATOM 744 N N . ARG A 1 93 ? 3.262 1.774 -18.215 1.00 94.12 93 ARG A N 1
ATOM 745 C CA . ARG A 1 93 ? 3.585 1.434 -19.606 1.00 94.12 93 ARG A CA 1
ATOM 746 C C . ARG A 1 93 ? 5.011 1.840 -19.972 1.00 94.12 93 ARG A C 1
ATOM 748 O O . ARG A 1 93 ? 5.684 1.062 -20.646 1.00 94.12 93 ARG A O 1
ATOM 755 N N . LEU A 1 94 ? 5.507 2.983 -19.487 1.00 94.75 94 LEU A N 1
ATOM 756 C CA . LEU A 1 94 ? 6.902 3.393 -19.673 1.00 94.75 94 LEU A CA 1
ATOM 757 C C . LEU A 1 94 ? 7.869 2.406 -19.000 1.00 94.75 94 LEU A C 1
ATOM 759 O O . LEU A 1 94 ? 8.833 1.977 -19.634 1.00 94.75 94 LEU A O 1
ATOM 763 N N . GLN A 1 95 ? 7.616 2.020 -17.746 1.00 92.50 95 GLN A N 1
ATOM 764 C CA . GLN A 1 95 ? 8.457 1.058 -17.019 1.00 92.50 95 GLN A CA 1
ATOM 765 C C . GLN A 1 95 ? 8.489 -0.310 -17.717 1.00 92.50 95 GLN A C 1
ATOM 767 O O . GLN A 1 95 ? 9.562 -0.883 -17.926 1.00 92.50 95 GLN A O 1
ATOM 772 N N . ALA A 1 96 ? 7.323 -0.815 -18.136 1.00 93.50 96 ALA A N 1
ATOM 773 C CA . ALA A 1 96 ? 7.214 -2.067 -18.880 1.00 93.50 96 ALA A CA 1
ATOM 774 C C . ALA A 1 96 ? 7.949 -1.990 -20.228 1.00 93.50 96 ALA A C 1
ATOM 776 O O . ALA A 1 96 ? 8.691 -2.908 -20.588 1.00 93.50 96 ALA A O 1
ATOM 777 N N . TYR A 1 97 ? 7.798 -0.873 -20.947 1.00 95.31 97 TYR A N 1
ATOM 778 C CA . TYR A 1 97 ? 8.495 -0.630 -22.205 1.00 95.31 97 TYR A CA 1
ATOM 779 C C . TYR A 1 97 ? 10.015 -0.603 -22.022 1.00 95.31 97 TYR A C 1
ATOM 781 O O . TYR A 1 97 ? 10.721 -1.283 -22.762 1.00 95.31 97 TYR A O 1
ATOM 789 N N . TYR A 1 98 ? 10.526 0.104 -21.012 1.00 94.56 98 TYR A N 1
ATOM 790 C CA . TYR A 1 98 ? 11.956 0.138 -20.702 1.00 94.56 98 TYR A CA 1
ATOM 791 C C . TYR A 1 98 ? 12.506 -1.252 -20.347 1.00 94.56 98 TYR A C 1
ATOM 793 O O . TYR A 1 98 ? 13.563 -1.645 -20.845 1.00 94.56 98 TYR A O 1
ATOM 801 N N . LYS A 1 99 ? 11.779 -2.043 -19.544 1.00 93.69 99 LYS A N 1
ATOM 802 C CA . LYS A 1 99 ? 12.174 -3.421 -19.204 1.00 93.69 99 LYS A CA 1
ATOM 803 C C . LYS A 1 99 ? 12.240 -4.319 -20.443 1.00 93.69 99 LYS A C 1
ATOM 805 O O . LYS A 1 99 ? 13.209 -5.052 -20.617 1.00 93.69 99 LYS A O 1
ATOM 810 N N . LYS A 1 100 ? 11.235 -4.248 -21.323 1.00 94.12 100 LYS A N 1
ATOM 811 C CA . LYS A 1 100 ? 11.245 -4.985 -22.595 1.00 94.12 100 LYS A CA 1
ATOM 812 C C . LYS A 1 100 ? 12.438 -4.561 -23.451 1.00 94.12 100 LYS A C 1
ATOM 814 O O . LYS A 1 100 ? 13.208 -5.392 -23.919 1.00 94.12 100 LYS A O 1
ATOM 819 N N . LEU A 1 101 ? 12.623 -3.257 -23.598 1.00 91.81 101 LEU A N 1
ATOM 820 C CA . LEU A 1 101 ? 13.619 -2.706 -24.493 1.00 91.81 101 LEU A CA 1
ATOM 821 C C . LEU A 1 101 ? 15.056 -2.965 -24.016 1.00 91.81 101 LEU A C 1
ATOM 823 O O . LEU A 1 101 ? 15.918 -3.272 -24.831 1.00 91.81 101 LEU A O 1
ATOM 827 N N . THR A 1 102 ? 15.336 -2.906 -22.713 1.00 91.12 102 THR A N 1
ATOM 828 C CA . THR A 1 102 ? 16.669 -3.255 -22.186 1.00 91.12 102 THR A CA 1
ATOM 829 C C . THR A 1 102 ? 17.035 -4.717 -22.455 1.00 91.12 102 THR A C 1
ATOM 831 O O . THR A 1 102 ? 18.204 -5.009 -22.705 1.00 91.12 102 THR A O 1
ATOM 834 N N . ASN A 1 103 ? 16.054 -5.625 -22.492 1.00 90.50 103 ASN A N 1
ATOM 835 C CA . ASN A 1 103 ? 16.262 -7.004 -22.940 1.00 90.50 103 ASN A CA 1
ATOM 836 C C . ASN A 1 103 ? 16.484 -7.088 -24.458 1.00 90.50 103 ASN A C 1
ATOM 838 O O . ASN A 1 103 ? 17.439 -7.730 -24.900 1.00 90.50 103 ASN A O 1
ATOM 842 N N . ASP A 1 104 ? 15.658 -6.405 -25.255 1.00 86.62 104 ASP A N 1
ATOM 843 C CA . ASP A 1 104 ? 15.754 -6.425 -26.723 1.00 86.62 104 ASP A CA 1
ATOM 844 C C . ASP A 1 104 ? 17.104 -5.879 -27.216 1.00 86.62 104 ASP A C 1
ATOM 846 O O . ASP A 1 104 ? 17.731 -6.445 -28.122 1.00 86.62 104 ASP A O 1
ATOM 850 N N . LEU A 1 105 ? 17.582 -4.815 -26.570 1.00 87.00 105 LEU A N 1
ATOM 851 C CA . LEU A 1 105 ? 18.834 -4.129 -26.878 1.00 87.00 105 LEU A CA 1
ATOM 852 C C . LEU A 1 105 ? 20.062 -4.758 -26.207 1.00 87.00 105 LEU A C 1
ATOM 854 O O . LEU A 1 105 ? 21.189 -4.345 -26.494 1.00 87.00 105 LEU A O 1
ATOM 858 N N . ARG A 1 106 ? 19.889 -5.759 -25.333 1.00 87.19 106 ARG A N 1
ATOM 859 C CA . ARG A 1 106 ? 21.006 -6.420 -24.648 1.00 87.19 106 ARG A CA 1
ATOM 860 C C . ARG A 1 106 ? 22.023 -6.945 -25.669 1.00 87.19 106 ARG A C 1
ATOM 862 O O . ARG A 1 106 ? 21.668 -7.618 -26.637 1.00 87.19 106 ARG A O 1
ATOM 869 N N . GLY A 1 107 ? 23.297 -6.621 -25.445 1.00 84.75 107 GLY A N 1
ATOM 870 C CA . GLY A 1 107 ? 24.411 -7.006 -26.320 1.00 84.75 107 GLY A CA 1
ATOM 871 C C . GLY A 1 107 ? 24.644 -6.084 -27.525 1.00 84.75 107 GLY A C 1
ATOM 872 O O . GLY A 1 107 ? 25.650 -6.245 -28.216 1.00 84.75 107 GLY A O 1
ATOM 873 N N . LEU A 1 108 ? 23.779 -5.093 -27.774 1.00 89.19 108 LEU A N 1
ATOM 874 C CA . LEU A 1 108 ? 24.038 -4.071 -28.788 1.00 89.19 108 LEU A CA 1
ATOM 875 C C . LEU A 1 108 ? 25.041 -3.039 -28.263 1.00 89.19 108 LEU A C 1
ATOM 877 O O . LEU A 1 108 ? 24.828 -2.396 -27.233 1.00 89.19 108 LEU A O 1
ATOM 881 N N . LYS A 1 109 ? 26.134 -2.845 -29.005 1.00 91.88 109 LYS A N 1
ATOM 882 C CA . LYS A 1 109 ? 27.119 -1.793 -28.726 1.00 91.88 109 LYS A CA 1
ATOM 883 C C . LYS A 1 109 ? 26.613 -0.480 -29.321 1.00 91.88 109 LYS A C 1
ATOM 885 O O . LYS A 1 109 ? 26.787 -0.251 -30.511 1.00 91.88 109 LYS A O 1
ATOM 890 N N . SER A 1 110 ? 25.967 0.345 -28.499 1.00 94.19 110 SER A N 1
ATOM 891 C CA . SER A 1 110 ? 25.530 1.700 -28.857 1.00 94.19 110 SER A CA 1
ATOM 892 C C . SER A 1 110 ? 26.298 2.736 -28.041 1.00 94.19 110 SER A C 1
ATOM 894 O O . SER A 1 110 ? 26.534 2.538 -26.851 1.00 94.19 110 SER A O 1
ATOM 896 N N . SER A 1 111 ? 26.660 3.852 -28.670 1.00 93.81 111 SER A N 1
ATOM 897 C CA . SER A 1 111 ? 27.246 5.013 -27.992 1.00 93.81 111 SER A CA 1
ATOM 898 C C . SER A 1 111 ? 26.211 5.794 -27.168 1.00 93.81 111 SER A C 1
ATOM 900 O O . SER A 1 111 ? 26.566 6.530 -26.252 1.00 93.81 111 SER A O 1
ATOM 902 N N . LYS A 1 112 ? 24.914 5.596 -27.442 1.00 95.31 112 LYS A N 1
ATOM 903 C CA . LYS A 1 112 ? 23.800 6.354 -26.850 1.00 95.31 112 LYS A CA 1
ATOM 904 C C . LYS A 1 112 ? 23.207 5.739 -25.583 1.00 95.31 112 LYS A C 1
ATOM 906 O O . LYS A 1 112 ? 22.196 6.233 -25.089 1.00 95.31 112 LYS A O 1
ATOM 911 N N . TRP A 1 113 ? 23.806 4.682 -25.034 1.00 93.62 113 TRP A N 1
ATOM 912 C CA . TRP A 1 113 ? 23.291 4.008 -23.833 1.00 93.62 113 TRP A CA 1
ATOM 913 C C . TRP A 1 113 ? 23.165 4.933 -22.616 1.00 93.62 113 TRP A C 1
ATOM 915 O O . TRP A 1 113 ? 22.186 4.847 -21.874 1.00 93.62 113 TRP A O 1
ATOM 925 N N . VAL A 1 114 ? 24.118 5.850 -22.431 1.00 93.75 114 VAL A N 1
ATOM 926 C CA . VAL A 1 114 ? 24.071 6.835 -21.339 1.00 93.75 114 VAL A CA 1
ATOM 927 C C . VAL A 1 114 ? 22.881 7.780 -21.522 1.00 93.75 114 VAL A C 1
ATOM 929 O O . VAL A 1 114 ? 22.048 7.896 -20.622 1.00 93.75 114 VAL A O 1
ATOM 932 N N . THR A 1 115 ? 22.741 8.376 -22.710 1.00 95.06 115 THR A N 1
ATOM 933 C CA . THR A 1 115 ? 21.619 9.264 -23.055 1.00 95.06 115 THR A CA 1
ATOM 934 C C . THR A 1 115 ? 20.273 8.550 -22.945 1.00 95.06 115 THR A C 1
ATOM 936 O O . THR A 1 115 ? 19.302 9.130 -22.471 1.00 95.06 115 THR A O 1
ATOM 939 N N . PHE A 1 116 ? 20.207 7.274 -23.325 1.00 95.19 116 PHE A N 1
ATOM 940 C CA . PHE A 1 116 ? 19.011 6.446 -23.189 1.00 95.19 116 PHE A CA 1
ATOM 941 C C . PHE A 1 116 ? 18.565 6.301 -21.733 1.00 95.19 116 PHE A C 1
ATOM 943 O O . PHE A 1 116 ? 17.407 6.568 -21.409 1.00 95.19 116 PHE A O 1
ATOM 950 N N . ASN A 1 117 ? 19.490 5.945 -20.840 1.00 94.50 117 ASN A N 1
ATOM 951 C CA . ASN A 1 117 ? 19.193 5.800 -19.417 1.00 94.50 117 ASN A CA 1
ATOM 952 C C . ASN A 1 117 ? 18.811 7.139 -18.771 1.00 94.50 117 ASN A C 1
ATOM 954 O O . ASN A 1 117 ? 17.910 7.180 -17.933 1.00 94.50 117 ASN A O 1
ATOM 958 N N . GLN A 1 118 ? 19.462 8.236 -19.166 1.00 95.44 118 GLN A N 1
ATOM 959 C CA . GLN A 1 118 ? 19.122 9.584 -18.702 1.00 95.44 118 GLN A CA 1
ATOM 960 C C . GLN A 1 118 ? 17.730 10.017 -19.175 1.00 95.44 118 GLN A C 1
ATOM 962 O O . GLN A 1 118 ? 16.930 10.465 -18.356 1.00 95.44 118 GLN A O 1
ATOM 967 N N . ALA A 1 119 ? 17.403 9.820 -20.456 1.00 96.19 119 ALA A N 1
ATOM 968 C CA . ALA A 1 119 ? 16.090 10.145 -21.006 1.00 96.19 119 ALA A CA 1
ATOM 969 C C . ALA A 1 119 ? 14.972 9.334 -20.333 1.00 96.19 119 ALA A C 1
ATOM 971 O O . ALA A 1 119 ? 13.934 9.892 -19.977 1.00 96.19 119 ALA A O 1
ATOM 972 N N . TYR A 1 120 ? 15.204 8.037 -20.091 1.00 95.31 120 TYR A N 1
ATOM 973 C CA . TYR A 1 120 ? 14.277 7.202 -19.328 1.00 95.31 120 TYR A CA 1
ATOM 974 C C . TYR A 1 120 ? 14.070 7.743 -17.910 1.00 95.31 120 TYR A C 1
ATOM 976 O O . TYR A 1 120 ? 12.930 7.965 -17.514 1.00 95.31 120 TYR A O 1
ATOM 984 N N . LYS A 1 121 ? 15.152 7.997 -17.157 1.00 93.00 121 LYS A N 1
ATOM 985 C CA . LYS A 1 121 ? 15.071 8.525 -15.785 1.00 93.00 121 LYS A CA 1
ATOM 986 C C . LYS A 1 121 ? 14.347 9.871 -15.733 1.00 93.00 121 LYS A C 1
ATOM 988 O O . LYS A 1 121 ? 13.455 10.040 -14.906 1.00 93.00 121 LYS A O 1
ATOM 993 N N . GLY A 1 122 ? 14.687 10.798 -16.628 1.00 92.44 122 GLY A N 1
ATOM 994 C CA . GLY A 1 122 ? 14.045 12.110 -16.710 1.00 92.44 122 GLY A CA 1
ATOM 995 C C . GLY A 1 122 ? 12.547 11.995 -16.984 1.00 92.44 122 GLY A C 1
ATOM 996 O O . GLY A 1 122 ? 11.736 12.583 -16.267 1.00 92.44 122 GLY A O 1
ATOM 997 N N . ARG A 1 123 ? 12.155 11.161 -17.957 1.00 94.19 123 ARG A N 1
ATOM 998 C CA . ARG A 1 123 ? 10.736 10.932 -18.252 1.00 94.19 123 ARG A CA 1
ATOM 999 C C . ARG A 1 123 ? 10.011 10.231 -17.106 1.00 94.19 123 ARG A C 1
ATOM 1001 O O . ARG A 1 123 ? 8.899 10.628 -16.774 1.00 94.19 123 ARG A O 1
ATOM 1008 N N . LEU A 1 124 ? 10.630 9.224 -16.493 1.00 92.94 124 LEU A N 1
ATOM 1009 C CA . LEU A 1 124 ? 10.082 8.491 -15.352 1.00 92.94 124 LEU A CA 1
ATOM 1010 C C . LEU A 1 124 ? 9.766 9.439 -14.188 1.00 92.94 124 LEU A C 1
ATOM 1012 O O . LEU A 1 124 ? 8.669 9.378 -13.641 1.00 92.94 124 LEU A O 1
ATOM 1016 N N . LEU A 1 125 ? 10.695 10.340 -13.852 1.00 90.75 125 LEU A N 1
ATOM 1017 C CA . LEU A 1 125 ? 10.507 11.341 -12.800 1.00 90.75 125 LEU A CA 1
ATOM 1018 C C . LEU A 1 125 ? 9.393 12.336 -13.140 1.00 90.75 125 LEU A C 1
ATOM 1020 O O . LEU A 1 125 ? 8.553 12.609 -12.287 1.00 90.75 125 LEU A O 1
ATOM 1024 N N . ALA A 1 126 ? 9.335 12.830 -14.381 1.00 91.06 126 ALA A N 1
ATOM 1025 C CA . ALA A 1 126 ? 8.278 13.745 -14.816 1.00 91.06 126 ALA A CA 1
ATOM 1026 C C . ALA A 1 126 ? 6.881 13.098 -14.739 1.00 91.06 126 ALA A C 1
ATOM 1028 O O . ALA A 1 126 ? 5.944 13.696 -14.209 1.00 91.06 126 ALA A O 1
ATOM 1029 N N . LEU A 1 127 ? 6.749 11.853 -15.216 1.00 92.38 127 LEU A N 1
ATOM 1030 C CA . LEU A 1 127 ? 5.498 11.094 -15.136 1.00 92.38 127 LEU A CA 1
ATOM 1031 C C . LEU A 1 127 ? 5.104 10.798 -13.684 1.00 92.38 127 LEU A C 1
ATOM 1033 O O . LEU A 1 127 ? 3.940 10.962 -13.327 1.00 92.38 127 LEU A O 1
ATOM 1037 N N . ALA A 1 128 ? 6.060 10.393 -12.843 1.00 91.81 128 ALA A N 1
ATOM 1038 C CA . ALA A 1 128 ? 5.812 10.132 -11.428 1.00 91.81 128 ALA A CA 1
ATOM 1039 C C . ALA A 1 128 ? 5.394 11.402 -10.672 1.00 91.81 128 ALA A C 1
ATOM 1041 O O . ALA A 1 128 ? 4.491 11.337 -9.842 1.00 91.81 128 ALA A O 1
ATOM 1042 N N . GLY A 1 129 ? 5.998 12.554 -10.983 1.00 92.12 129 GLY A N 1
ATOM 1043 C CA . GLY A 1 129 ? 5.616 13.851 -10.421 1.00 92.12 129 GLY A CA 1
ATOM 1044 C C . GLY A 1 129 ? 4.173 14.223 -10.759 1.00 92.12 129 GLY A C 1
ATOM 1045 O O . GLY A 1 129 ? 3.376 14.460 -9.855 1.00 92.12 129 GLY A O 1
ATOM 1046 N N . LYS A 1 130 ? 3.800 14.171 -12.044 1.00 92.25 130 LYS A N 1
ATOM 1047 C CA . LYS A 1 130 ? 2.429 14.482 -12.475 1.00 92.25 130 LYS A CA 1
ATOM 1048 C C . LYS A 1 130 ? 1.398 13.496 -11.914 1.00 92.25 130 LYS A C 1
ATOM 1050 O O . LYS A 1 130 ? 0.359 13.913 -11.413 1.00 92.25 130 LYS A O 1
ATOM 1055 N N . ALA A 1 131 ? 1.707 12.198 -11.926 1.00 91.94 131 ALA A N 1
ATOM 1056 C CA . ALA A 1 131 ? 0.837 11.180 -11.343 1.00 91.94 131 ALA A CA 1
ATOM 1057 C C . ALA A 1 131 ? 0.663 11.357 -9.823 1.00 91.94 131 ALA A C 1
ATOM 1059 O O . ALA A 1 131 ? -0.419 11.089 -9.301 1.00 91.94 131 ALA A O 1
ATOM 1060 N N . ALA A 1 132 ? 1.698 11.819 -9.113 1.00 93.19 132 ALA A N 1
ATOM 1061 C CA . ALA A 1 132 ? 1.589 12.187 -7.706 1.00 93.19 132 ALA A CA 1
ATOM 1062 C C . ALA A 1 132 ? 0.674 13.403 -7.513 1.00 93.19 132 ALA A C 1
ATOM 1064 O O . ALA A 1 132 ? -0.196 13.355 -6.650 1.00 93.19 132 ALA A O 1
ATOM 1065 N N . ASP A 1 133 ? 0.803 14.448 -8.331 1.00 93.94 133 ASP A N 1
ATOM 1066 C CA . ASP A 1 133 ? -0.056 15.638 -8.251 1.00 93.94 133 ASP A CA 1
ATOM 1067 C C . ASP A 1 133 ? -1.537 15.306 -8.479 1.00 93.94 133 ASP A C 1
ATOM 1069 O O . ASP A 1 133 ? -2.396 15.725 -7.700 1.00 93.94 133 ASP A O 1
ATOM 1073 N N . ASP A 1 134 ? -1.842 14.484 -9.485 1.00 93.44 134 ASP A N 1
ATOM 1074 C CA . ASP A 1 134 ? -3.214 14.043 -9.766 1.00 93.44 134 ASP A CA 1
ATOM 1075 C C . ASP A 1 134 ? -3.773 13.166 -8.630 1.00 93.44 134 ASP A C 1
ATOM 1077 O O . ASP A 1 134 ? -4.953 13.255 -8.261 1.00 93.44 134 ASP A O 1
ATOM 1081 N N . ALA A 1 135 ? -2.919 12.335 -8.024 1.00 93.94 135 ALA A N 1
ATOM 1082 C CA . ALA A 1 135 ? -3.293 11.532 -6.869 1.00 93.94 135 ALA A CA 1
ATOM 1083 C C . ALA A 1 135 ? -3.558 12.398 -5.631 1.00 93.94 135 ALA A C 1
ATOM 1085 O O . ALA A 1 135 ? -4.545 12.171 -4.934 1.00 93.94 135 ALA A O 1
ATOM 1086 N N . ILE A 1 136 ? -2.734 13.423 -5.392 1.00 95.44 136 ILE A N 1
ATOM 1087 C CA . ILE A 1 136 ? -2.920 14.399 -4.311 1.00 95.44 136 ILE A CA 1
ATOM 1088 C C . ILE A 1 136 ? -4.229 15.167 -4.503 1.00 95.44 136 ILE A C 1
ATOM 1090 O O . ILE A 1 136 ? -5.001 15.307 -3.557 1.00 95.44 136 ILE A O 1
ATOM 1094 N N . ALA A 1 137 ? -4.526 15.615 -5.725 1.00 95.56 137 ALA A N 1
ATOM 1095 C CA . ALA A 1 137 ? -5.794 16.272 -6.035 1.00 95.56 137 ALA A CA 1
ATOM 1096 C C . ALA A 1 137 ? -7.001 15.360 -5.748 1.00 95.56 137 ALA A C 1
ATOM 1098 O O . ALA A 1 137 ? -8.039 15.823 -5.274 1.00 95.56 137 ALA A O 1
ATOM 1099 N N . SER A 1 138 ? -6.851 14.052 -5.973 1.00 95.06 138 SER A N 1
ATOM 1100 C CA . SER A 1 138 ? -7.897 13.062 -5.698 1.00 95.06 138 SER A CA 1
ATOM 1101 C C . SER A 1 138 ? -8.139 12.830 -4.203 1.00 95.06 138 SER A C 1
ATOM 1103 O O . SER A 1 138 ? -9.249 12.454 -3.837 1.00 95.06 138 SER A O 1
ATOM 1105 N N . LEU A 1 139 ? -7.166 13.118 -3.325 1.00 95.44 139 LEU A N 1
ATOM 1106 C CA . LEU A 1 139 ? -7.334 12.964 -1.872 1.00 95.44 139 LEU A CA 1
ATOM 1107 C C . LEU A 1 139 ? -8.472 13.826 -1.309 1.00 95.44 139 LEU A C 1
ATOM 1109 O O . LEU A 1 139 ? -9.136 13.423 -0.360 1.00 95.44 139 LEU A O 1
ATOM 1113 N N . LYS A 1 140 ? -8.741 14.988 -1.918 1.00 93.50 140 LYS A N 1
ATOM 1114 C CA . LYS A 1 140 ? -9.824 15.894 -1.494 1.00 93.50 140 LYS A CA 1
ATOM 1115 C C . LYS A 1 140 ? -11.228 15.345 -1.774 1.00 93.50 140 LYS A C 1
ATOM 1117 O O . LYS A 1 140 ? -12.198 15.910 -1.286 1.00 93.50 140 LYS A O 1
ATOM 1122 N N . LYS A 1 141 ? -11.344 14.281 -2.576 1.00 95.19 141 LYS A N 1
ATOM 1123 C CA . LYS A 1 141 ? -12.626 13.697 -2.997 1.00 95.19 141 LYS A CA 1
ATOM 1124 C C . LYS A 1 141 ? -13.125 12.599 -2.058 1.00 95.19 141 LYS A C 1
ATOM 1126 O O . LYS A 1 141 ? -14.263 12.165 -2.203 1.00 95.19 141 LYS A O 1
ATOM 1131 N N . PHE A 1 142 ? -12.292 12.123 -1.130 1.00 94.88 142 PHE A N 1
ATOM 1132 C CA . PHE A 1 142 ? -12.727 11.106 -0.177 1.00 94.88 142 PHE A CA 1
ATOM 1133 C C . PHE A 1 142 ? -13.666 11.726 0.863 1.00 94.88 142 PHE A C 1
ATOM 1135 O O . PHE A 1 142 ? -13.348 12.782 1.418 1.00 94.88 142 PHE A O 1
ATOM 1142 N N . PRO A 1 143 ? -14.815 11.090 1.149 1.00 94.25 143 PRO A N 1
ATOM 1143 C CA . PRO A 1 143 ? -15.735 11.598 2.152 1.00 94.25 143 PRO A CA 1
ATOM 1144 C C . PRO A 1 143 ? -15.094 11.535 3.542 1.00 94.25 143 PRO A C 1
ATOM 1146 O O . PRO A 1 143 ? -14.334 10.618 3.854 1.00 94.25 143 PRO A O 1
ATOM 1149 N N . ALA A 1 144 ? -15.439 12.487 4.406 1.00 93.25 144 ALA A N 1
ATOM 1150 C CA . ALA A 1 144 ? -14.963 12.550 5.788 1.00 93.25 144 ALA A CA 1
ATOM 1151 C C . ALA A 1 144 ? -15.683 11.540 6.705 1.00 93.25 144 ALA A C 1
ATOM 1153 O O . ALA A 1 144 ? -16.243 11.902 7.735 1.00 93.25 144 ALA A O 1
ATOM 1154 N N . THR A 1 145 ? -15.722 10.274 6.292 1.00 93.25 145 THR A N 1
ATOM 1155 C CA . THR A 1 145 ? -16.480 9.196 6.935 1.00 93.25 145 THR A CA 1
ATOM 1156 C C . THR A 1 145 ? -15.635 7.933 7.057 1.00 93.25 145 THR A C 1
ATOM 1158 O O . THR A 1 145 ? -14.576 7.796 6.440 1.00 93.25 145 THR A O 1
ATOM 1161 N N . LEU A 1 146 ? -16.133 6.954 7.816 1.00 87.12 146 LEU A N 1
ATOM 1162 C CA . LEU A 1 146 ? -15.489 5.648 7.942 1.00 87.12 146 LEU A CA 1
ATOM 1163 C C . LEU A 1 146 ? -15.382 4.907 6.595 1.00 87.12 146 LEU A C 1
ATOM 1165 O O . LEU A 1 146 ? -14.390 4.227 6.333 1.00 87.12 146 LEU A O 1
ATOM 1169 N N . ALA A 1 147 ? -16.367 5.078 5.707 1.00 90.00 147 ALA A N 1
ATOM 1170 C CA . ALA A 1 147 ? -16.293 4.576 4.335 1.00 90.00 147 ALA A CA 1
ATOM 1171 C C . ALA A 1 147 ? -15.158 5.253 3.548 1.00 90.00 147 ALA A C 1
ATOM 1173 O O . ALA A 1 147 ? -14.415 4.575 2.838 1.00 90.00 147 ALA A O 1
ATOM 1174 N N . GLY A 1 148 ? -14.970 6.564 3.732 1.00 91.75 148 GLY A N 1
ATOM 1175 C CA . GLY A 1 148 ? -13.853 7.305 3.150 1.00 91.75 148 GLY A CA 1
ATOM 1176 C C . GLY A 1 148 ? -12.490 6.794 3.612 1.00 91.75 148 GLY A C 1
ATOM 1177 O O . GLY A 1 148 ? -11.615 6.586 2.777 1.00 91.75 148 GLY A O 1
ATOM 1178 N N . LEU A 1 149 ? -12.322 6.479 4.903 1.00 89.00 149 LEU A N 1
ATOM 1179 C CA . LEU A 1 149 ? -11.090 5.855 5.413 1.00 89.00 149 LEU A CA 1
ATOM 1180 C C . LEU A 1 149 ? -10.787 4.512 4.735 1.00 89.00 149 LEU A C 1
ATOM 1182 O O . LEU A 1 149 ? -9.655 4.269 4.314 1.00 89.00 149 LEU A O 1
ATOM 1186 N N . LYS A 1 150 ? -11.802 3.650 4.578 1.00 87.75 150 LYS A N 1
ATOM 1187 C CA . LYS A 1 150 ? -11.658 2.358 3.881 1.00 87.75 150 LYS A CA 1
ATOM 1188 C C . LYS A 1 150 ? -11.232 2.567 2.418 1.00 87.75 150 LYS A C 1
ATOM 1190 O O . LYS A 1 150 ? -10.332 1.882 1.932 1.00 87.75 150 LYS A O 1
ATOM 1195 N N . GLN A 1 151 ? -11.820 3.550 1.734 1.00 91.88 151 GLN A N 1
ATOM 1196 C CA . GLN A 1 151 ? -11.447 3.913 0.362 1.00 91.88 151 GLN A CA 1
ATOM 1197 C C . GLN A 1 151 ? -10.021 4.484 0.268 1.00 91.88 151 GLN A C 1
ATOM 1199 O O . GLN A 1 151 ? -9.287 4.137 -0.659 1.00 91.88 151 GLN A O 1
ATOM 1204 N N . MET A 1 152 ? -9.595 5.304 1.235 1.00 91.56 152 MET A N 1
ATOM 1205 C CA . MET A 1 152 ? -8.232 5.840 1.294 1.00 91.56 152 MET A CA 1
ATOM 1206 C C . MET A 1 152 ? -7.182 4.738 1.435 1.00 91.56 152 MET A C 1
ATOM 1208 O O . MET A 1 152 ? -6.167 4.782 0.741 1.00 91.56 152 MET A O 1
ATOM 1212 N N . ALA A 1 153 ? -7.429 3.726 2.270 1.00 88.62 153 ALA A N 1
ATOM 1213 C CA . ALA A 1 153 ? -6.510 2.600 2.424 1.00 88.62 153 ALA A CA 1
ATOM 1214 C C . ALA A 1 153 ? -6.303 1.844 1.096 1.00 88.62 153 ALA A C 1
ATOM 1216 O O . ALA A 1 153 ? -5.166 1.574 0.702 1.00 88.62 153 ALA A O 1
ATOM 1217 N N . ALA A 1 154 ? -7.384 1.572 0.357 1.00 89.31 154 ALA A N 1
ATOM 1218 C CA . ALA A 1 154 ? -7.302 0.963 -0.974 1.00 89.31 154 ALA A CA 1
ATOM 1219 C C . ALA A 1 154 ? -6.578 1.875 -1.984 1.00 89.31 154 ALA A C 1
ATOM 1221 O O . ALA A 1 154 ? -5.782 1.412 -2.808 1.00 89.31 154 ALA A O 1
ATOM 1222 N N . PHE A 1 155 ? -6.809 3.188 -1.900 1.00 92.44 155 PHE A N 1
ATOM 1223 C CA . PHE A 1 155 ? -6.126 4.170 -2.734 1.00 92.44 155 PHE A CA 1
ATOM 1224 C C . PHE A 1 155 ? -4.615 4.198 -2.470 1.00 92.44 155 PHE A C 1
ATOM 1226 O O . PHE A 1 155 ? -3.833 4.164 -3.422 1.00 92.44 155 PHE A O 1
ATOM 1233 N N . LEU A 1 156 ? -4.189 4.163 -1.204 1.00 91.31 156 LEU A N 1
ATOM 1234 C CA . LEU A 1 156 ? -2.778 4.086 -0.827 1.00 91.31 156 LEU A CA 1
ATOM 1235 C C . LEU A 1 156 ? -2.102 2.850 -1.424 1.00 91.31 156 LEU A C 1
ATOM 1237 O O . LEU A 1 156 ? -1.044 2.985 -2.032 1.00 91.31 156 LEU A O 1
ATOM 1241 N N . GLN A 1 157 ? -2.718 1.668 -1.320 1.00 88.62 157 GLN A N 1
ATOM 1242 C CA . GLN A 1 157 ? -2.172 0.433 -1.899 1.00 88.62 157 GLN A CA 1
ATOM 1243 C C . GLN A 1 157 ? -1.974 0.545 -3.418 1.00 88.62 157 GLN A C 1
ATOM 1245 O O . GLN A 1 157 ? -0.913 0.200 -3.948 1.00 88.62 157 GLN A O 1
ATOM 1250 N N . LYS A 1 158 ? -2.969 1.092 -4.132 1.00 89.44 158 LYS A N 1
ATOM 1251 C CA . LYS A 1 158 ? -2.883 1.338 -5.581 1.00 89.44 158 LYS A CA 1
ATOM 1252 C C . LYS A 1 158 ? -1.720 2.273 -5.930 1.00 89.44 158 LYS A C 1
ATOM 1254 O O . LYS A 1 158 ? -1.005 2.038 -6.915 1.00 89.44 158 LYS A O 1
ATOM 1259 N N . MET A 1 159 ? -1.524 3.322 -5.131 1.00 90.81 159 MET A N 1
ATOM 1260 C CA . MET A 1 159 ? -0.446 4.289 -5.330 1.00 90.81 159 MET A CA 1
ATOM 1261 C C . MET A 1 159 ? 0.925 3.712 -4.957 1.00 90.81 159 MET A C 1
ATOM 1263 O O . MET A 1 159 ? 1.872 3.929 -5.709 1.00 90.81 159 MET A O 1
ATOM 1267 N N . GLN A 1 160 ? 1.044 2.906 -3.896 1.00 88.38 160 GLN A N 1
ATOM 1268 C CA . GLN A 1 160 ? 2.285 2.210 -3.515 1.00 88.38 160 GLN A CA 1
ATOM 1269 C C . GLN A 1 160 ? 2.809 1.320 -4.644 1.00 88.38 160 GLN A C 1
ATOM 1271 O O . GLN A 1 160 ? 3.985 1.396 -4.994 1.00 88.38 160 GLN A O 1
ATOM 1276 N N . GLY A 1 161 ? 1.936 0.531 -5.277 1.00 83.81 161 GLY A N 1
ATOM 1277 C CA . GLY A 1 161 ? 2.338 -0.340 -6.386 1.00 83.81 161 GLY A CA 1
ATOM 1278 C C . GLY A 1 161 ? 2.826 0.413 -7.630 1.00 83.81 161 GLY A C 1
ATOM 1279 O O . GLY A 1 161 ? 3.538 -0.161 -8.449 1.00 83.81 161 GLY A O 1
ATOM 1280 N N . SER A 1 162 ? 2.460 1.689 -7.778 1.00 83.31 162 SER A N 1
ATOM 1281 C CA . SER A 1 162 ? 2.731 2.472 -8.989 1.00 83.31 162 SER A CA 1
ATOM 1282 C C . SER A 1 162 ? 3.835 3.514 -8.774 1.00 83.31 162 SER A C 1
ATOM 1284 O O . SER A 1 162 ? 4.834 3.524 -9.485 1.00 83.31 162 SER A O 1
ATOM 1286 N N . LEU A 1 163 ? 3.681 4.373 -7.765 1.00 85.62 163 LEU A N 1
ATOM 1287 C CA . LEU A 1 163 ? 4.651 5.405 -7.401 1.00 85.62 163 LEU A CA 1
ATOM 1288 C C . LEU A 1 163 ? 5.752 4.874 -6.478 1.00 85.62 163 LEU A C 1
ATOM 1290 O O . LEU A 1 163 ? 6.883 5.334 -6.577 1.00 85.62 163 LEU A O 1
ATOM 1294 N N . GLY A 1 164 ? 5.470 3.888 -5.621 1.00 79.38 164 GLY A N 1
ATOM 1295 C CA . GLY A 1 164 ? 6.460 3.343 -4.682 1.00 79.38 164 GLY A CA 1
ATOM 1296 C C . GLY A 1 164 ? 7.633 2.626 -5.363 1.00 79.38 164 GLY A C 1
ATOM 1297 O O . GLY A 1 164 ? 8.715 2.527 -4.787 1.00 79.38 164 GLY A O 1
ATOM 1298 N N . GLN A 1 165 ? 7.457 2.183 -6.613 1.00 76.25 165 GLN A N 1
ATOM 1299 C CA . GLN A 1 165 ? 8.544 1.650 -7.445 1.00 76.25 165 GLN A CA 1
ATOM 1300 C C . GLN A 1 165 ? 9.488 2.744 -7.964 1.00 76.25 165 GLN A C 1
ATOM 1302 O O . GLN A 1 165 ? 10.639 2.466 -8.294 1.00 76.25 165 GLN A O 1
ATOM 1307 N N . VAL A 1 166 ? 9.018 3.990 -8.016 1.00 77.25 166 VAL A N 1
ATOM 1308 C CA . VAL A 1 166 ? 9.802 5.176 -8.370 1.00 77.25 166 VAL A CA 1
ATOM 1309 C C . VAL A 1 166 ? 10.076 5.939 -7.077 1.00 77.25 166 VAL A C 1
ATOM 1311 O O . VAL A 1 166 ? 9.555 7.031 -6.855 1.00 77.25 166 VAL A O 1
ATOM 1314 N N . ARG A 1 167 ? 10.864 5.323 -6.181 1.00 66.56 167 ARG A N 1
ATOM 1315 C CA . ARG A 1 167 ? 11.307 5.968 -4.936 1.00 66.56 167 ARG A CA 1
ATOM 1316 C C . ARG A 1 167 ? 12.000 7.284 -5.295 1.00 66.56 167 ARG A C 1
ATOM 1318 O O . ARG A 1 167 ? 13.056 7.287 -5.922 1.00 66.56 167 ARG A O 1
ATOM 1325 N N . GLY A 1 168 ? 11.355 8.394 -4.960 1.00 72.31 168 GLY A N 1
ATOM 1326 C CA . GLY A 1 168 ? 11.728 9.728 -5.408 1.00 72.31 168 GLY A CA 1
ATOM 1327 C C . GLY A 1 168 ? 10.736 10.774 -4.911 1.00 72.31 168 GLY A C 1
ATOM 1328 O O . GLY A 1 168 ? 9.782 10.457 -4.197 1.00 72.31 168 GLY A O 1
ATOM 1329 N N . THR A 1 169 ? 10.958 12.030 -5.297 1.00 73.44 169 THR A N 1
ATOM 1330 C CA . THR A 1 169 ? 10.208 13.198 -4.803 1.00 73.44 169 THR A CA 1
ATOM 1331 C C . THR A 1 169 ? 8.691 13.059 -4.958 1.00 73.44 169 THR A C 1
ATOM 1333 O O . THR A 1 169 ? 7.958 13.466 -4.061 1.00 73.44 169 THR A O 1
ATOM 1336 N N . GLY A 1 170 ? 8.211 12.423 -6.034 1.00 85.25 170 GLY A N 1
ATOM 1337 C CA . GLY A 1 170 ? 6.782 12.182 -6.264 1.00 85.25 170 GLY A CA 1
ATOM 1338 C C . GLY A 1 170 ? 6.121 11.304 -5.193 1.00 85.25 170 GLY A C 1
ATOM 1339 O O . GLY A 1 170 ? 5.069 11.673 -4.674 1.00 85.25 170 GLY A O 1
ATOM 1340 N N . TRP A 1 171 ? 6.748 10.182 -4.810 1.00 89.75 171 TRP A N 1
ATOM 1341 C CA . TRP A 1 171 ? 6.216 9.309 -3.754 1.00 89.75 171 TRP A CA 1
ATOM 1342 C C . TRP A 1 171 ? 6.175 10.027 -2.404 1.00 89.75 171 TRP A C 1
ATOM 1344 O O . TRP A 1 171 ? 5.128 10.051 -1.767 1.00 89.75 171 TRP A O 1
ATOM 1354 N N . TYR A 1 172 ? 7.273 10.673 -1.999 1.00 89.06 172 TYR A N 1
ATOM 1355 C CA . TYR A 1 172 ? 7.335 11.382 -0.716 1.00 89.06 172 TYR A CA 1
ATOM 1356 C C . TYR A 1 172 ? 6.333 12.539 -0.634 1.00 89.06 172 TYR A C 1
ATOM 1358 O O . TYR A 1 172 ? 5.681 12.730 0.394 1.00 89.06 172 TYR A O 1
ATOM 1366 N N . LYS A 1 173 ? 6.169 13.292 -1.730 1.00 91.12 173 LYS A N 1
ATOM 1367 C CA . LYS A 1 173 ? 5.166 14.361 -1.829 1.00 91.12 173 LYS A CA 1
ATOM 1368 C C . LYS A 1 173 ? 3.753 13.805 -1.642 1.00 91.12 173 LYS A C 1
ATOM 1370 O O . LYS A 1 173 ? 2.976 14.365 -0.868 1.00 91.12 173 LYS A O 1
ATOM 1375 N N . PHE A 1 174 ? 3.438 12.694 -2.311 1.00 93.38 174 PHE A N 1
ATOM 1376 C CA . PHE A 1 174 ? 2.156 12.009 -2.166 1.00 93.38 174 PHE A CA 1
ATOM 1377 C C . PHE A 1 174 ? 1.946 11.467 -0.746 1.00 93.38 174 PHE A C 1
ATOM 1379 O O . PHE A 1 174 ? 0.903 11.725 -0.159 1.00 93.38 174 PHE A O 1
ATOM 1386 N N . GLU A 1 175 ? 2.925 10.765 -0.174 1.00 91.81 175 GLU A N 1
ATOM 1387 C CA . GLU A 1 175 ? 2.839 10.153 1.157 1.00 91.81 175 GLU A CA 1
ATOM 1388 C C . GLU A 1 175 ? 2.578 11.197 2.252 1.00 91.81 175 GLU A C 1
ATOM 1390 O O . GLU A 1 175 ? 1.699 11.007 3.096 1.00 91.81 175 GLU A O 1
ATOM 1395 N N . LYS A 1 176 ? 3.263 12.348 2.191 1.00 91.88 176 LYS A N 1
ATOM 1396 C CA . LYS A 1 176 ? 3.028 13.473 3.108 1.00 91.88 176 LYS A CA 1
ATOM 1397 C C . LYS A 1 176 ? 1.603 14.022 2.983 1.00 91.88 176 LYS A C 1
ATOM 1399 O O . LYS A 1 176 ? 0.924 14.209 3.991 1.00 91.88 176 LYS A O 1
ATOM 1404 N N . ALA A 1 177 ? 1.137 14.267 1.757 1.00 94.56 177 ALA A N 1
ATOM 1405 C CA . ALA A 1 177 ? -0.218 14.761 1.513 1.00 94.56 177 ALA A CA 1
ATOM 1406 C C . ALA A 1 177 ? -1.292 13.741 1.928 1.00 94.56 177 ALA A C 1
ATOM 1408 O O . ALA A 1 177 ? -2.316 14.118 2.496 1.00 94.56 177 ALA A O 1
ATOM 1409 N N . TYR A 1 178 ? -1.036 12.452 1.693 1.00 94.69 178 TYR A N 1
ATOM 1410 C CA . TYR A 1 178 ? -1.890 11.353 2.121 1.00 94.69 178 TYR A CA 1
ATOM 1411 C C . TYR A 1 178 ? -2.021 11.315 3.643 1.00 94.69 178 TYR A C 1
ATOM 1413 O O . TYR A 1 178 ? -3.140 11.245 4.135 1.00 94.69 178 TYR A O 1
ATOM 1421 N N . GLY A 1 179 ? -0.916 11.425 4.390 1.00 92.06 179 GLY A N 1
ATOM 1422 C CA . GLY A 1 179 ? -0.951 11.455 5.855 1.00 92.06 179 GLY A CA 1
ATOM 1423 C C . GLY A 1 179 ? -1.794 12.606 6.412 1.00 92.06 179 GLY A C 1
ATOM 1424 O O . GLY A 1 179 ? -2.600 12.398 7.316 1.00 92.06 179 GLY A O 1
ATOM 1425 N N . LEU A 1 180 ? -1.685 13.802 5.824 1.00 92.81 180 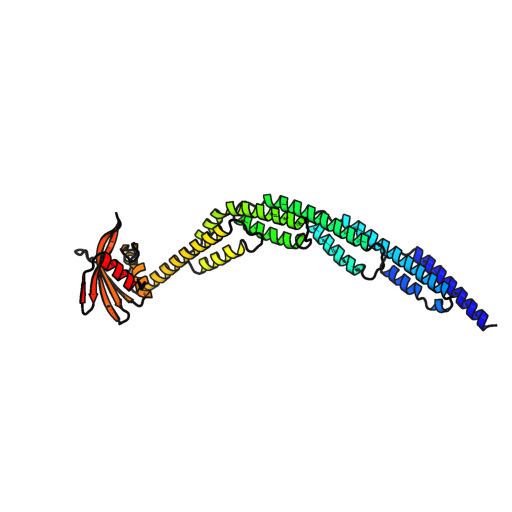LEU A N 1
ATOM 1426 C CA . LEU A 1 180 ? -2.514 14.953 6.207 1.00 92.81 180 LEU A CA 1
ATOM 1427 C C . LEU A 1 180 ? -4.002 14.722 5.905 1.00 92.81 180 LEU A C 1
ATOM 1429 O O . LEU A 1 180 ? -4.854 14.970 6.757 1.00 92.81 180 LEU A O 1
ATOM 1433 N N . ALA A 1 181 ? -4.324 14.221 4.709 1.00 94.12 181 ALA A N 1
ATOM 1434 C CA . ALA A 1 181 ? -5.701 13.902 4.340 1.00 94.12 181 ALA A CA 1
ATOM 1435 C C . ALA A 1 181 ? -6.289 12.797 5.234 1.00 94.12 181 ALA A C 1
ATOM 1437 O O . ALA A 1 181 ? -7.434 12.904 5.673 1.00 94.12 181 ALA A O 1
ATOM 1438 N N . LEU A 1 182 ? -5.484 11.776 5.549 1.00 93.50 182 LEU A N 1
ATOM 1439 C CA . LEU A 1 182 ? -5.864 10.669 6.417 1.00 93.50 182 LEU A CA 1
ATOM 1440 C C . LEU A 1 182 ? -6.196 11.176 7.817 1.00 93.50 182 LEU A C 1
ATOM 1442 O O . LEU A 1 182 ? -7.252 10.829 8.329 1.00 93.50 182 LEU A O 1
ATOM 1446 N N . ASN A 1 183 ? -5.348 12.027 8.404 1.00 91.69 183 ASN A N 1
ATOM 1447 C CA . ASN A 1 183 ? -5.609 12.644 9.709 1.00 91.69 183 ASN A CA 1
ATOM 1448 C C . ASN A 1 183 ? -6.932 13.413 9.718 1.00 91.69 183 ASN A C 1
ATOM 1450 O O . ASN A 1 183 ? -7.767 13.204 10.595 1.00 91.69 183 ASN A O 1
ATOM 1454 N N . ASN A 1 184 ? -7.161 14.257 8.711 1.00 91.62 184 ASN A N 1
ATOM 1455 C CA . ASN A 1 184 ? -8.373 15.072 8.632 1.00 91.62 184 ASN A CA 1
ATOM 1456 C C . ASN A 1 184 ? -9.648 14.224 8.542 1.00 91.62 184 ASN A C 1
ATOM 1458 O O . ASN A 1 184 ? -10.656 14.544 9.174 1.00 91.62 184 ASN A O 1
ATOM 1462 N N . ILE A 1 185 ? -9.615 13.143 7.761 1.00 92.88 185 ILE A N 1
ATOM 1463 C CA . ILE A 1 185 ? -10.750 12.225 7.632 1.00 92.88 185 ILE A CA 1
ATOM 1464 C C . ILE A 1 185 ? -10.890 11.377 8.902 1.00 92.88 185 ILE A C 1
ATOM 1466 O O . ILE A 1 185 ? -12.006 11.192 9.381 1.00 92.88 185 ILE A O 1
ATOM 1470 N N . ALA A 1 186 ? -9.785 10.915 9.492 1.00 91.94 186 ALA A N 1
ATOM 1471 C CA . ALA A 1 186 ? -9.790 10.087 10.694 1.00 91.94 186 ALA A CA 1
ATOM 1472 C C . ALA A 1 186 ? -10.333 10.825 11.920 1.00 91.94 186 ALA A C 1
ATOM 1474 O O . ALA A 1 186 ? -11.008 10.210 12.741 1.00 91.94 186 ALA A O 1
ATOM 1475 N N . ILE A 1 187 ? -10.100 12.130 12.050 1.00 92.06 187 ILE A N 1
ATOM 1476 C CA . ILE A 1 187 ? -10.706 12.936 13.120 1.00 92.06 187 ILE A CA 1
ATOM 1477 C C . ILE A 1 187 ? -12.232 12.956 12.971 1.00 92.06 187 ILE A C 1
ATOM 1479 O O . ILE A 1 187 ? -12.951 12.649 13.916 1.00 92.06 187 ILE A O 1
ATOM 1483 N N . LYS A 1 188 ? -12.733 13.229 11.763 1.00 92.69 188 LYS A N 1
ATOM 1484 C CA . LYS A 1 188 ? -14.175 13.353 11.492 1.00 92.69 188 LYS A CA 1
ATOM 1485 C C . LYS A 1 188 ? -14.919 12.013 11.502 1.00 92.69 188 LYS A C 1
ATOM 1487 O O . LYS A 1 188 ? -16.095 11.958 11.838 1.00 92.69 188 LYS A O 1
ATOM 1492 N N . ALA A 1 189 ? -14.242 10.925 11.147 1.00 93.50 189 ALA A N 1
ATOM 1493 C CA . ALA A 1 189 ? -14.834 9.593 11.083 1.00 93.50 189 ALA A CA 1
ATOM 1494 C C . ALA A 1 189 ? -14.943 8.888 12.450 1.00 93.50 189 ALA A C 1
ATOM 1496 O O . ALA A 1 189 ? -15.583 7.835 12.524 1.00 93.50 189 ALA A O 1
ATOM 1497 N N . LEU A 1 190 ? -14.347 9.442 13.517 1.00 91.56 190 LEU A N 1
ATOM 1498 C CA . LEU A 1 190 ? -14.251 8.781 14.823 1.00 91.56 190 LEU A CA 1
ATOM 1499 C C . LEU A 1 190 ? -15.627 8.470 15.425 1.00 91.56 190 LEU A C 1
ATOM 1501 O O . LEU A 1 190 ? -15.847 7.356 15.896 1.00 91.56 190 LEU A O 1
ATOM 1505 N N . ASP A 1 191 ? -16.571 9.407 15.369 1.00 92.44 191 ASP A N 1
ATOM 1506 C CA . ASP A 1 191 ? -17.913 9.187 15.922 1.00 92.44 191 ASP A CA 1
ATOM 1507 C C . ASP A 1 191 ? -18.697 8.144 15.122 1.00 92.44 191 ASP A C 1
ATOM 1509 O O . ASP A 1 191 ? -19.386 7.298 15.693 1.00 92.44 191 ASP A O 1
ATOM 1513 N N . GLY A 1 192 ? -18.519 8.126 13.797 1.00 91.94 192 GLY A N 1
ATOM 1514 C CA . GLY A 1 192 ? -19.058 7.071 12.938 1.00 91.94 192 GLY A CA 1
ATOM 1515 C C . GLY A 1 192 ? -18.496 5.694 13.296 1.00 91.94 192 GLY A C 1
ATOM 1516 O O . GLY A 1 192 ? -19.243 4.720 13.354 1.00 91.94 192 GLY A O 1
ATOM 1517 N N . TYR A 1 193 ? -17.200 5.617 13.608 1.00 92.19 193 TYR A N 1
ATOM 1518 C CA . TYR A 1 193 ? -16.571 4.392 14.093 1.00 92.19 193 TYR A CA 1
ATOM 1519 C C . TYR A 1 193 ? -17.106 3.961 15.459 1.00 92.19 193 TYR A C 1
ATOM 1521 O O . TYR A 1 193 ? -17.496 2.804 15.603 1.00 92.19 193 TYR A O 1
ATOM 1529 N N . LYS A 1 194 ? -17.205 4.879 16.431 1.00 92.94 194 LYS A N 1
ATOM 1530 C CA . LYS A 1 194 ? -17.821 4.607 17.741 1.00 92.94 194 LYS A CA 1
ATOM 1531 C C . LYS A 1 194 ? -19.241 4.057 17.579 1.00 92.94 194 LYS A C 1
ATOM 1533 O O . LYS A 1 194 ? -19.588 3.062 18.207 1.00 92.94 194 LYS A O 1
ATOM 1538 N N . LYS A 1 195 ? -20.040 4.639 16.681 1.00 93.12 195 LYS A N 1
ATOM 1539 C CA . LYS A 1 195 ? -21.393 4.156 16.372 1.00 93.12 195 LYS A CA 1
ATOM 1540 C C . LYS A 1 195 ? -21.391 2.747 15.762 1.00 93.12 195 LYS A C 1
ATOM 1542 O O . LYS A 1 195 ? -22.178 1.911 16.196 1.00 93.12 195 LYS A O 1
ATOM 1547 N N . GLU A 1 196 ? -20.505 2.466 14.800 1.00 91.25 196 GLU A N 1
ATOM 1548 C CA . GLU A 1 196 ? -20.386 1.140 14.166 1.00 91.25 196 GLU A CA 1
ATOM 1549 C C . GLU A 1 196 ? -19.997 0.059 15.189 1.00 91.25 196 GLU A C 1
ATOM 1551 O O . GLU A 1 196 ? -20.621 -1.001 15.225 1.00 91.25 196 GLU A O 1
ATOM 1556 N N . ILE A 1 197 ? -19.021 0.324 16.068 1.00 93.00 197 ILE A N 1
ATOM 1557 C CA . ILE A 1 197 ? -18.584 -0.663 17.071 1.00 93.00 197 ILE A CA 1
ATOM 1558 C C . ILE A 1 197 ? -19.605 -0.856 18.200 1.00 93.00 197 ILE A C 1
ATOM 1560 O O . ILE A 1 197 ? -19.741 -1.970 18.714 1.00 93.00 197 ILE A O 1
ATOM 1564 N N . SER A 1 198 ? -20.353 0.188 18.568 1.00 92.62 198 SER A N 1
ATOM 1565 C CA . SER A 1 198 ? -21.425 0.095 19.568 1.00 92.62 198 SER A CA 1
ATOM 1566 C C . SER A 1 198 ? -22.617 -0.724 19.073 1.00 92.62 198 SER A C 1
ATOM 1568 O O . SER A 1 198 ? -23.273 -1.383 19.875 1.00 92.62 198 SER A O 1
ATOM 1570 N N . ALA A 1 199 ? -22.865 -0.753 17.760 1.00 93.62 199 ALA A N 1
ATOM 1571 C CA . ALA A 1 199 ? -23.914 -1.576 17.159 1.00 93.62 199 ALA A CA 1
ATOM 1572 C C . ALA A 1 199 ? -23.585 -3.084 17.142 1.00 93.62 199 ALA A C 1
ATOM 1574 O O . ALA A 1 199 ? -24.475 -3.905 16.922 1.00 93.62 199 ALA A O 1
ATOM 1575 N N . LEU A 1 200 ? -22.324 -3.477 17.374 1.00 92.38 200 LEU A N 1
ATOM 1576 C CA . LEU A 1 200 ? -21.939 -4.889 17.396 1.00 92.38 200 LEU A CA 1
ATOM 1577 C C . LEU A 1 200 ? -22.551 -5.604 18.609 1.00 92.38 200 LEU A C 1
ATOM 1579 O O . LEU A 1 200 ? -22.398 -5.120 19.731 1.00 92.38 200 LEU A O 1
ATOM 1583 N N . PRO A 1 201 ? -23.180 -6.779 18.445 1.00 89.94 201 PRO A N 1
ATOM 1584 C CA . PRO A 1 201 ? -23.816 -7.482 19.555 1.00 89.94 201 PRO A CA 1
ATOM 1585 C C . PRO A 1 201 ? -22.768 -8.020 20.533 1.00 89.94 201 PRO A C 1
ATOM 1587 O O . PRO A 1 201 ? -21.760 -8.579 20.096 1.00 89.94 201 PRO A O 1
ATOM 1590 N N . ALA A 1 202 ? -23.029 -7.926 21.844 1.00 88.69 202 ALA A N 1
ATOM 1591 C CA . ALA A 1 202 ? -22.170 -8.425 22.929 1.00 88.69 202 ALA A CA 1
ATOM 1592 C C . ALA A 1 202 ? -22.097 -9.968 22.966 1.00 88.69 202 ALA A C 1
ATOM 1594 O O . ALA A 1 202 ? -22.588 -10.633 23.874 1.00 88.69 202 ALA A O 1
ATOM 1595 N N . THR A 1 203 ? -21.478 -10.537 21.937 1.00 87.00 203 THR A N 1
ATOM 1596 C CA . THR A 1 203 ? -21.326 -11.967 21.662 1.00 87.00 203 THR A CA 1
ATOM 1597 C C . THR A 1 203 ? -19.878 -12.259 21.272 1.00 87.00 203 THR A C 1
ATOM 1599 O O . THR A 1 203 ? -19.120 -11.352 20.916 1.00 87.00 203 THR A O 1
ATOM 1602 N N . VAL A 1 204 ? -19.480 -13.534 21.288 1.00 82.75 204 VAL A N 1
ATOM 1603 C CA . VAL A 1 204 ? -18.143 -13.952 20.826 1.00 82.75 204 VAL A CA 1
ATOM 1604 C C . VAL A 1 204 ? -17.917 -13.564 19.356 1.00 82.75 204 VAL A C 1
ATOM 1606 O O . VAL A 1 204 ? -16.838 -13.086 19.006 1.00 82.75 204 VAL A O 1
ATOM 1609 N N . ALA A 1 205 ? -18.946 -13.699 18.511 1.00 88.25 205 ALA A N 1
ATOM 1610 C CA . ALA A 1 205 ? -18.891 -13.307 17.104 1.00 88.25 205 ALA A CA 1
ATOM 1611 C C . ALA A 1 205 ? -18.667 -11.795 16.935 1.00 88.25 205 ALA A C 1
ATOM 1613 O O . ALA A 1 205 ? -17.758 -11.390 16.210 1.00 88.25 205 ALA A O 1
ATOM 1614 N N . GLY A 1 206 ? -19.420 -10.965 17.668 1.00 90.88 206 GLY A N 1
ATOM 1615 C CA . GLY A 1 206 ? -19.233 -9.513 17.654 1.00 90.88 206 GLY A CA 1
ATOM 1616 C C . GLY A 1 206 ? -17.840 -9.094 18.138 1.00 90.88 206 GLY A C 1
ATOM 1617 O O . GLY A 1 206 ? -17.234 -8.190 17.567 1.00 90.88 206 GLY A O 1
ATOM 1618 N N . LEU A 1 207 ? -17.292 -9.776 19.150 1.00 87.81 207 LEU A N 1
ATOM 1619 C CA . LEU A 1 207 ? -15.953 -9.487 19.673 1.00 87.81 207 LEU A CA 1
ATOM 1620 C C . LEU A 1 207 ? -14.863 -9.812 18.641 1.00 87.81 207 LEU A C 1
ATOM 1622 O O . LEU A 1 207 ? -13.950 -9.010 18.438 1.00 87.81 207 LEU A O 1
ATOM 1626 N N . LYS A 1 208 ? -14.988 -10.946 17.939 1.00 88.06 208 LYS A N 1
ATOM 1627 C CA . LYS A 1 208 ? -14.099 -11.304 16.823 1.00 88.06 208 LYS A CA 1
ATOM 1628 C C . LYS A 1 208 ? -14.195 -10.277 15.690 1.00 88.06 208 LYS A C 1
ATOM 1630 O O . LYS A 1 208 ? -13.165 -9.839 15.180 1.00 88.06 208 LYS A O 1
ATOM 1635 N N . GLN A 1 209 ? -15.408 -9.845 15.340 1.00 89.44 209 GLN A N 1
ATOM 1636 C CA . GLN A 1 209 ? -15.628 -8.815 14.323 1.00 89.44 209 GLN A CA 1
ATOM 1637 C C . GLN A 1 209 ? -14.942 -7.492 14.697 1.00 89.44 209 GLN A C 1
ATOM 1639 O O . GLN A 1 209 ? -14.199 -6.949 13.878 1.00 89.44 209 GLN A O 1
ATOM 1644 N N . LEU A 1 210 ? -15.098 -7.020 15.939 1.00 88.50 210 LEU A N 1
ATOM 1645 C CA . LEU A 1 210 ? -14.458 -5.796 16.437 1.00 88.50 210 LEU A CA 1
ATOM 1646 C C . LEU A 1 210 ? -12.923 -5.860 16.386 1.00 88.50 210 LEU A C 1
ATOM 1648 O O . LEU A 1 210 ? -12.262 -4.914 15.959 1.00 88.50 210 LEU A O 1
ATOM 1652 N N . GLN A 1 211 ? -12.341 -6.996 16.779 1.00 84.44 211 GLN A N 1
ATOM 1653 C CA . GLN A 1 211 ? -10.891 -7.199 16.715 1.00 84.44 211 GLN A CA 1
ATOM 1654 C C . GLN A 1 211 ? -10.368 -7.153 15.272 1.00 84.44 211 GLN A C 1
ATOM 1656 O O . GLN A 1 211 ? -9.301 -6.592 15.013 1.00 84.44 211 GLN A O 1
ATOM 1661 N N . THR A 1 212 ? -11.125 -7.698 14.315 1.00 82.19 212 THR A N 1
ATOM 1662 C CA . THR A 1 212 ? -10.749 -7.649 12.894 1.00 82.19 212 THR A CA 1
ATOM 1663 C C . THR A 1 212 ? -10.946 -6.271 12.259 1.00 82.19 212 THR A C 1
ATOM 1665 O O . THR A 1 212 ? -10.114 -5.861 11.449 1.00 82.19 212 THR A O 1
ATOM 1668 N N . SER A 1 213 ? -11.998 -5.528 12.622 1.00 75.38 213 SER A N 1
ATOM 1669 C CA . SER A 1 213 ? -12.312 -4.229 12.012 1.00 75.38 213 SER A CA 1
ATOM 1670 C C . SER A 1 213 ? -11.304 -3.148 12.406 1.00 75.38 213 SER A C 1
ATOM 1672 O O . SER A 1 213 ? -10.758 -2.480 11.525 1.00 75.38 213 SER A O 1
ATOM 1674 N N . GLY A 1 214 ? -10.975 -3.037 13.699 1.00 69.75 214 GLY A N 1
ATOM 1675 C CA . GLY A 1 214 ? -9.983 -2.077 14.193 1.00 69.75 214 GLY A CA 1
ATOM 1676 C C . GLY A 1 214 ? -8.574 -2.368 13.669 1.00 69.75 214 GLY A C 1
ATOM 1677 O O . GLY A 1 214 ? -7.850 -1.457 13.268 1.00 69.75 214 GLY A O 1
ATOM 1678 N N . GLY A 1 215 ? -8.207 -3.651 13.583 1.00 66.06 215 GLY A N 1
ATOM 1679 C CA . GLY A 1 215 ? -6.911 -4.076 13.063 1.00 66.06 215 GLY A CA 1
ATOM 1680 C C . GLY A 1 215 ? -6.723 -3.826 11.566 1.00 66.06 215 GLY A C 1
ATOM 1681 O O . GLY A 1 215 ? -5.588 -3.673 11.135 1.00 66.06 215 GLY A O 1
ATOM 1682 N N . ASN A 1 216 ? -7.789 -3.785 10.763 1.00 70.25 216 ASN A N 1
ATOM 1683 C CA . ASN A 1 216 ? -7.685 -3.629 9.308 1.00 70.25 216 ASN A CA 1
ATOM 1684 C C . ASN A 1 216 ? -7.706 -2.168 8.843 1.00 70.25 216 ASN A C 1
ATOM 1686 O O . ASN A 1 216 ? -7.170 -1.871 7.775 1.00 70.25 216 ASN A O 1
ATOM 1690 N N . LEU A 1 217 ? -8.288 -1.258 9.629 1.00 72.75 217 LEU A N 1
ATOM 1691 C CA . LEU A 1 217 ? -8.506 0.125 9.199 1.00 72.75 217 LEU A CA 1
ATOM 1692 C C . LEU A 1 217 ? -7.204 0.937 9.062 1.00 72.75 217 LEU A C 1
ATOM 1694 O O . LEU A 1 217 ? -7.102 1.789 8.184 1.00 72.75 217 LEU A O 1
ATOM 1698 N N . PHE A 1 218 ? -6.198 0.645 9.895 1.00 77.50 218 PHE A N 1
ATOM 1699 C CA . PHE A 1 218 ? -4.951 1.423 9.988 1.00 77.50 218 PHE A CA 1
ATOM 1700 C C . PHE A 1 218 ? -3.679 0.566 9.881 1.00 77.50 218 PHE A C 1
ATOM 1702 O O . PHE A 1 218 ? -2.641 0.897 10.446 1.00 77.50 218 PHE A O 1
ATOM 1709 N N . ARG A 1 219 ? -3.735 -0.542 9.130 1.00 73.06 219 ARG A N 1
ATOM 1710 C CA . ARG A 1 219 ? -2.582 -1.439 8.888 1.00 73.06 219 ARG A CA 1
ATOM 1711 C C . ARG A 1 219 ? -1.455 -0.829 8.050 1.00 73.06 219 ARG A C 1
ATOM 1713 O O . ARG A 1 219 ? -0.407 -1.451 7.893 1.00 73.06 219 ARG A O 1
ATOM 1720 N N . PHE A 1 22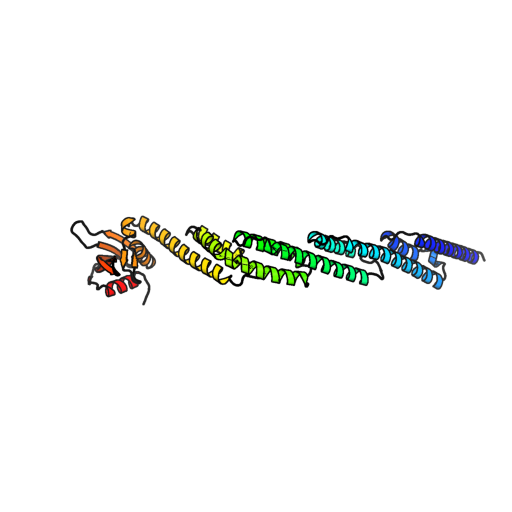0 ? -1.666 0.356 7.491 1.00 67.25 220 PHE A N 1
ATOM 1721 C CA . PHE A 1 220 ? -0.756 0.986 6.543 1.00 67.25 220 PHE A CA 1
ATOM 1722 C C . PHE A 1 220 ? -0.100 2.216 7.165 1.00 67.25 220 PHE A C 1
ATOM 1724 O O . PHE A 1 220 ? -0.714 2.918 7.966 1.00 67.25 220 PHE A O 1
ATOM 1731 N N . ARG A 1 221 ? 1.153 2.481 6.782 1.00 72.44 221 ARG A N 1
ATOM 1732 C CA . ARG A 1 221 ? 1.831 3.736 7.114 1.00 72.44 221 ARG A CA 1
ATOM 1733 C C . ARG A 1 221 ? 1.590 4.777 6.011 1.00 72.44 221 ARG A C 1
ATOM 1735 O O . ARG A 1 221 ? 1.603 4.391 4.839 1.00 72.44 221 ARG A O 1
ATOM 1742 N N . PRO A 1 222 ? 1.417 6.062 6.369 1.00 77.19 222 PRO A N 1
ATOM 1743 C CA . PRO A 1 222 ? 1.362 6.600 7.735 1.00 77.19 222 PRO A CA 1
ATOM 1744 C C . PRO A 1 222 ? 0.044 6.260 8.455 1.00 77.19 222 PRO A C 1
ATOM 1746 O O . PRO A 1 222 ? -1.012 6.211 7.830 1.00 77.19 222 PRO A O 1
ATOM 1749 N N . ALA A 1 223 ? 0.122 6.031 9.768 1.00 82.44 223 ALA A N 1
ATOM 1750 C CA . ALA A 1 223 ? -1.051 5.908 10.633 1.00 82.44 223 ALA A CA 1
ATOM 1751 C C . ALA A 1 223 ? -1.544 7.305 11.046 1.00 82.44 223 ALA A C 1
ATOM 1753 O O . ALA A 1 223 ? -0.721 8.226 11.111 1.00 82.44 223 ALA A O 1
ATOM 1754 N N . PRO A 1 224 ? -2.845 7.487 11.332 1.00 84.19 224 PRO A N 1
ATOM 1755 C CA . PRO A 1 224 ? -3.326 8.789 11.748 1.00 84.19 224 PRO A CA 1
ATOM 1756 C C . PRO A 1 224 ? -2.852 9.142 13.164 1.00 84.19 224 PRO A C 1
ATOM 1758 O O . PRO A 1 224 ? -2.651 8.259 13.999 1.00 84.19 224 PRO A O 1
ATOM 1761 N N . SER A 1 225 ? -2.710 10.435 13.456 1.00 84.38 225 SER A N 1
ATOM 1762 C CA . SER A 1 225 ? -2.293 10.927 14.775 1.00 84.38 225 SER A CA 1
ATOM 1763 C C . SER A 1 225 ? -3.281 10.544 15.875 1.00 84.38 225 SER A C 1
ATOM 1765 O O . SER A 1 225 ? -2.860 10.265 16.991 1.00 84.38 225 SER A O 1
ATOM 1767 N N . ASN A 1 226 ? -4.572 10.465 15.542 1.00 84.69 226 ASN A N 1
ATOM 1768 C CA . ASN A 1 226 ? -5.629 10.067 16.466 1.00 84.69 226 ASN A CA 1
ATOM 1769 C C . ASN A 1 226 ? -5.905 8.548 16.475 1.00 84.69 226 ASN A C 1
ATOM 1771 O O . ASN A 1 226 ? -7.008 8.100 16.786 1.00 84.69 226 ASN A O 1
ATOM 1775 N N . LEU A 1 227 ? -4.926 7.720 16.083 1.00 86.44 227 LEU A N 1
ATOM 1776 C CA . LEU A 1 227 ? -5.060 6.260 16.127 1.00 86.44 227 LEU A CA 1
ATOM 1777 C C . LEU A 1 227 ? -5.374 5.758 17.547 1.00 86.44 227 LEU A C 1
ATOM 1779 O O . LEU A 1 227 ? -6.103 4.775 17.703 1.00 86.44 227 LEU A O 1
ATOM 1783 N N . LYS A 1 228 ? -4.830 6.421 18.573 1.00 86.94 228 LYS A N 1
ATOM 1784 C CA . LYS A 1 228 ? -5.014 6.032 19.974 1.00 86.94 228 LYS A CA 1
ATOM 1785 C C . LYS A 1 228 ? -6.491 6.065 20.372 1.00 86.94 228 LYS A C 1
ATOM 1787 O O . LYS A 1 228 ? -6.973 5.129 20.993 1.00 86.94 228 LYS A O 1
ATOM 1792 N N . GLU A 1 229 ? -7.234 7.059 19.914 1.00 89.44 229 GLU A N 1
ATOM 1793 C CA . GLU A 1 229 ? -8.652 7.257 20.199 1.00 89.44 229 GLU A CA 1
ATOM 1794 C C . GLU A 1 229 ? -9.514 6.144 19.586 1.00 89.44 229 GLU A C 1
ATOM 1796 O O . GLU A 1 229 ? -10.467 5.678 20.211 1.00 89.44 229 GLU A O 1
ATOM 1801 N N . TYR A 1 230 ? -9.156 5.651 18.394 1.00 90.88 230 TYR A N 1
ATOM 1802 C CA . TYR A 1 230 ? -9.802 4.472 17.801 1.00 90.88 230 TYR A CA 1
ATOM 1803 C C . TYR A 1 230 ? -9.495 3.196 18.590 1.00 90.88 230 TYR A C 1
ATOM 1805 O O . TYR A 1 230 ? -10.376 2.354 18.784 1.00 90.88 230 TYR A O 1
ATOM 1813 N N . GLN A 1 231 ? -8.243 3.037 19.028 1.00 89.50 231 GLN A N 1
ATOM 1814 C CA . GLN A 1 231 ? -7.820 1.887 19.824 1.00 89.50 231 GLN A CA 1
ATOM 1815 C C . GLN A 1 231 ? -8.502 1.872 21.190 1.00 89.50 231 GLN A C 1
ATOM 1817 O O . GLN A 1 231 ? -8.950 0.814 21.627 1.00 89.50 231 GLN A O 1
ATOM 1822 N N . ASP A 1 232 ? -8.608 3.022 21.845 1.00 90.50 232 ASP A N 1
ATOM 1823 C CA . ASP A 1 232 ? -9.222 3.144 23.162 1.00 90.50 232 ASP A CA 1
ATOM 1824 C C . ASP A 1 232 ? -10.741 2.929 23.072 1.00 90.50 232 ASP A C 1
ATOM 1826 O O . ASP A 1 232 ? -11.262 2.081 23.792 1.00 90.50 232 ASP A O 1
ATOM 1830 N N . ALA A 1 233 ? -11.425 3.504 22.071 1.00 91.25 233 ALA A N 1
ATOM 1831 C CA . ALA A 1 233 ? -12.836 3.197 21.808 1.00 91.25 233 ALA A CA 1
ATOM 1832 C C . ALA A 1 233 ? -13.084 1.693 21.564 1.00 91.25 233 ALA A C 1
ATOM 1834 O O . ALA A 1 233 ? -14.059 1.121 22.056 1.00 91.25 233 ALA A O 1
ATOM 1835 N N . ALA A 1 234 ? -12.185 1.019 20.833 1.00 91.12 234 ALA A N 1
ATOM 1836 C CA . ALA A 1 234 ? -12.271 -0.425 20.628 1.00 91.12 234 ALA A CA 1
ATOM 1837 C C . ALA A 1 234 ? -12.052 -1.213 21.930 1.00 91.12 234 ALA A C 1
ATOM 1839 O O . ALA A 1 234 ? -12.781 -2.169 22.192 1.00 91.12 234 ALA A O 1
ATOM 1840 N N . LYS A 1 235 ? -11.064 -0.833 22.752 1.00 90.19 235 LYS A N 1
ATOM 1841 C CA . LYS A 1 235 ? -10.794 -1.476 24.051 1.00 90.19 235 LYS A CA 1
ATOM 1842 C C . LYS A 1 235 ? -11.981 -1.335 25.000 1.00 90.19 235 LYS A C 1
ATOM 1844 O O . LYS A 1 235 ? -12.363 -2.330 25.620 1.00 90.19 235 LYS A O 1
ATOM 1849 N N . ASP A 1 236 ? -12.574 -0.147 25.073 1.00 91.44 236 ASP A N 1
ATOM 1850 C CA . ASP A 1 236 ? -13.742 0.125 25.911 1.00 91.44 236 ASP A CA 1
ATOM 1851 C C . ASP A 1 236 ? -14.922 -0.746 25.487 1.00 91.44 236 ASP A C 1
ATOM 1853 O O . ASP A 1 236 ? -15.490 -1.473 26.308 1.00 91.44 236 ASP A O 1
ATOM 1857 N N . ARG A 1 237 ? -15.208 -0.800 24.180 1.00 92.62 237 ARG A N 1
ATOM 1858 C CA . ARG A 1 237 ? -16.260 -1.673 23.656 1.00 92.62 237 ARG A CA 1
ATOM 1859 C C . ARG A 1 237 ? -15.963 -3.154 23.910 1.00 92.62 237 ARG A C 1
ATOM 1861 O O . ARG A 1 237 ? -16.856 -3.890 24.315 1.00 92.62 237 ARG A O 1
ATOM 1868 N N . ILE A 1 238 ? -14.718 -3.614 23.752 1.00 89.62 238 ILE A N 1
ATOM 1869 C CA . ILE A 1 238 ? -14.325 -4.999 24.081 1.00 89.62 238 ILE A CA 1
ATOM 1870 C C . ILE A 1 238 ? -14.594 -5.314 25.558 1.00 89.62 238 ILE A C 1
ATOM 1872 O O . ILE A 1 238 ? -15.076 -6.407 25.872 1.00 89.62 238 ILE A O 1
ATOM 1876 N N . LYS A 1 239 ? -14.270 -4.393 26.474 1.00 88.69 239 LYS A N 1
ATOM 1877 C CA . LYS A 1 239 ? -14.517 -4.559 27.913 1.00 88.69 239 LYS A CA 1
ATOM 1878 C C . LYS A 1 239 ? -16.013 -4.712 28.190 1.00 88.69 239 LYS A C 1
ATOM 1880 O O . LYS A 1 239 ? -16.398 -5.660 28.875 1.00 88.69 239 LYS A O 1
ATOM 1885 N N . GLU A 1 240 ? -16.832 -3.848 27.601 1.00 90.19 240 GLU A N 1
ATOM 1886 C CA . GLU A 1 240 ? -18.291 -3.893 27.712 1.00 90.19 240 GLU A CA 1
ATOM 1887 C C . GLU A 1 240 ? -18.865 -5.208 27.152 1.00 90.19 240 GLU A C 1
ATOM 1889 O O . GLU A 1 240 ? -19.610 -5.915 27.831 1.00 90.19 240 GLU A O 1
ATOM 1894 N N . MET A 1 241 ? -18.444 -5.620 25.952 1.00 88.25 241 MET A N 1
ATOM 1895 C CA . MET A 1 241 ? -18.892 -6.873 25.337 1.00 88.25 241 MET A CA 1
ATOM 1896 C C . MET A 1 241 ? -18.521 -8.091 26.185 1.00 88.25 241 MET A C 1
ATOM 1898 O O . MET A 1 241 ? -19.338 -8.992 26.358 1.00 88.25 241 MET A O 1
ATOM 1902 N N . LYS A 1 242 ? -17.312 -8.125 26.765 1.00 85.56 242 LYS A N 1
ATOM 1903 C CA . LYS A 1 242 ? -16.899 -9.201 27.683 1.00 85.56 242 LYS A CA 1
ATOM 1904 C C . LYS A 1 242 ? -17.773 -9.251 28.935 1.00 85.56 242 LYS A C 1
ATOM 1906 O O . LYS A 1 242 ? -18.070 -10.346 29.410 1.00 85.56 242 LYS A O 1
ATOM 1911 N N . GLN A 1 243 ? -18.182 -8.104 29.474 1.00 84.44 243 GLN A N 1
ATOM 1912 C CA . GLN A 1 243 ? -19.123 -8.050 30.596 1.00 84.44 243 GLN A CA 1
ATOM 1913 C C . GLN A 1 243 ? -20.504 -8.577 30.184 1.00 84.44 243 GLN A C 1
ATOM 1915 O O . GLN A 1 243 ? -21.053 -9.420 30.891 1.00 84.44 243 GLN A O 1
ATOM 1920 N N . GLY A 1 244 ? -21.013 -8.179 29.013 1.00 83.94 244 GLY A N 1
ATOM 1921 C CA . GLY A 1 244 ? -22.276 -8.681 28.462 1.00 83.94 244 GLY A CA 1
ATOM 1922 C C . GLY A 1 244 ? -22.277 -10.198 28.249 1.00 83.94 244 GLY A C 1
ATOM 1923 O O . GLY A 1 244 ? -23.177 -10.887 28.724 1.00 83.94 244 GLY A O 1
ATOM 1924 N N . ILE A 1 245 ? -21.220 -10.745 27.638 1.00 79.94 245 ILE A N 1
ATOM 1925 C CA . ILE A 1 245 ? -21.052 -12.196 27.443 1.00 79.94 245 ILE A CA 1
ATOM 1926 C C . ILE A 1 245 ? -21.043 -12.925 28.791 1.00 79.94 245 ILE A C 1
ATOM 1928 O O . ILE A 1 245 ? -21.730 -13.932 28.953 1.00 79.94 245 ILE A O 1
ATOM 1932 N N . ARG A 1 246 ? -20.293 -12.410 29.777 1.00 79.81 246 ARG A N 1
ATOM 1933 C CA . ARG A 1 246 ? -20.245 -12.990 31.128 1.00 79.81 246 ARG A CA 1
ATOM 1934 C C . ARG A 1 246 ? -21.611 -12.967 31.803 1.00 79.81 246 ARG A C 1
ATOM 1936 O O . ARG A 1 246 ? -21.945 -13.950 32.450 1.00 79.81 246 ARG A O 1
ATOM 1943 N N . LYS A 1 247 ? -22.379 -11.884 31.649 1.00 78.62 247 LYS A N 1
ATOM 1944 C CA . LYS A 1 247 ? -23.737 -11.743 32.193 1.00 78.62 247 LYS A CA 1
ATOM 1945 C C . LYS A 1 247 ? -24.697 -12.755 31.563 1.00 78.62 247 LYS A C 1
ATOM 1947 O O . LYS A 1 247 ? -25.410 -13.429 32.290 1.00 78.62 247 LYS A O 1
ATOM 1952 N N . ILE A 1 248 ? -24.665 -12.925 30.239 1.00 79.12 248 ILE A N 1
ATOM 1953 C CA . ILE A 1 248 ? -25.506 -13.907 29.531 1.00 79.12 248 ILE A CA 1
ATOM 1954 C C . ILE A 1 248 ? -25.146 -15.341 29.936 1.00 79.12 248 ILE A C 1
ATOM 1956 O O . ILE A 1 248 ? -26.039 -16.132 30.223 1.00 79.12 248 ILE A O 1
ATOM 1960 N N . ALA A 1 249 ? -23.853 -15.680 29.972 1.00 73.12 249 ALA A N 1
ATOM 1961 C CA . ALA A 1 249 ? -23.400 -17.006 30.392 1.00 73.12 249 ALA A CA 1
ATOM 1962 C C . ALA A 1 249 ? -23.821 -17.309 31.839 1.00 73.12 249 ALA A C 1
ATOM 1964 O O . ALA A 1 249 ? -24.385 -18.362 32.105 1.00 73.12 249 ALA A O 1
ATOM 1965 N N . CYS A 1 250 ? -23.629 -16.334 32.731 1.00 81.38 250 CYS A N 1
ATOM 1966 C CA . CYS A 1 250 ? -24.110 -16.364 34.108 1.00 81.38 250 CYS A CA 1
ATOM 1967 C C . CYS A 1 250 ? -25.623 -16.607 34.177 1.00 81.38 250 CYS A C 1
ATOM 1969 O O . CYS A 1 250 ? -26.070 -17.509 34.866 1.00 81.38 250 CYS A O 1
ATOM 1971 N N . TYR A 1 251 ? -26.432 -15.858 33.430 1.00 78.88 251 TYR A N 1
ATOM 1972 C CA . TYR A 1 251 ? -27.885 -16.007 33.496 1.00 78.88 251 TYR A CA 1
ATOM 1973 C C . TYR A 1 251 ? -28.388 -17.352 32.974 1.00 78.88 251 TYR A C 1
ATOM 1975 O O . TYR A 1 251 ? -29.335 -17.871 33.552 1.00 78.88 251 TYR A O 1
ATOM 1983 N N . LYS A 1 252 ? -27.726 -17.953 31.976 1.00 75.56 252 LYS A N 1
ATOM 1984 C CA . LYS A 1 252 ? -28.022 -19.333 31.555 1.00 75.56 252 LYS A CA 1
ATOM 1985 C C . LYS A 1 252 ? -27.720 -20.358 32.649 1.00 75.56 252 LYS A C 1
ATOM 1987 O O . LYS A 1 252 ? -28.444 -21.334 32.794 1.00 75.56 252 LYS A O 1
ATOM 1992 N N . GLU A 1 253 ? -26.659 -20.142 33.417 1.00 75.25 253 GLU A N 1
ATOM 1993 C CA . GLU A 1 253 ? -26.349 -20.973 34.582 1.00 75.25 253 GLU A CA 1
ATOM 1994 C C . GLU A 1 253 ? -27.409 -20.782 35.680 1.00 75.25 253 GLU A C 1
ATOM 1996 O O . GLU A 1 253 ? -27.905 -21.761 36.231 1.00 75.25 253 GLU A O 1
ATOM 2001 N N . LEU A 1 254 ? -27.861 -19.542 35.910 1.00 81.25 254 LEU A N 1
ATOM 2002 C CA . LEU A 1 254 ? -28.960 -19.243 36.838 1.00 81.25 254 LEU A CA 1
ATOM 2003 C C . LEU A 1 254 ? -30.304 -19.852 36.408 1.00 81.25 254 LEU A C 1
ATOM 2005 O O . LEU A 1 254 ? -31.084 -20.249 37.271 1.00 81.25 254 LEU A O 1
ATOM 2009 N N . ASP A 1 255 ? -30.569 -19.948 35.097 1.00 79.81 255 ASP A N 1
ATOM 2010 C CA . ASP A 1 255 ? -31.728 -20.673 34.554 1.00 79.81 255 ASP A CA 1
ATOM 2011 C C . ASP A 1 255 ? -31.688 -22.148 34.972 1.00 79.81 255 ASP A C 1
ATOM 2013 O O . ASP A 1 255 ? -32.701 -22.688 35.409 1.00 79.81 255 ASP A O 1
ATOM 2017 N N . SER A 1 256 ? -30.512 -22.784 34.901 1.00 75.56 256 SER A N 1
ATOM 2018 C CA . SER A 1 256 ? -30.355 -24.205 35.241 1.00 75.56 256 SER A CA 1
ATOM 2019 C C . SER A 1 256 ? -30.546 -24.522 36.726 1.00 75.56 256 SER A C 1
ATOM 2021 O O . SER A 1 256 ? -30.871 -25.655 37.067 1.00 75.56 256 SER A O 1
ATOM 2023 N N . VAL A 1 257 ? -30.384 -23.526 37.602 1.00 79.56 257 VAL A N 1
ATOM 2024 C CA . VAL A 1 257 ? -30.546 -23.673 39.058 1.00 79.56 257 VAL A CA 1
ATOM 2025 C C . VAL A 1 257 ? -31.857 -23.071 39.578 1.00 79.56 257 VAL A C 1
ATOM 2027 O O . VAL A 1 257 ? -32.049 -22.964 40.783 1.00 79.56 257 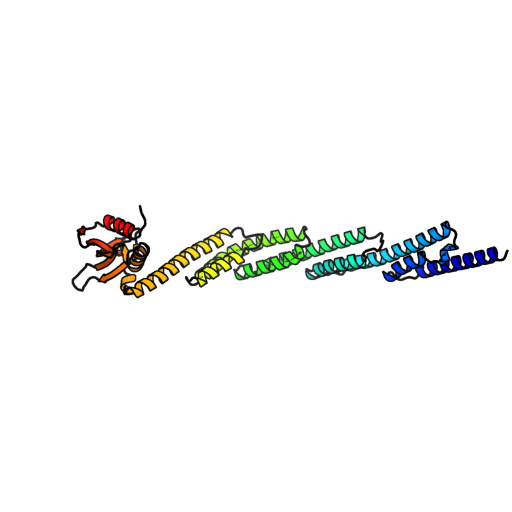VAL A O 1
ATOM 2030 N N . GLY A 1 258 ? -32.773 -22.677 38.686 1.00 80.88 258 GLY A N 1
ATOM 2031 C CA . GLY A 1 258 ? -34.140 -22.296 39.052 1.00 80.88 258 GLY A CA 1
ATOM 2032 C C . GLY A 1 258 ? -34.310 -20.907 39.677 1.00 80.88 258 GLY A C 1
ATOM 2033 O O . GLY A 1 258 ? -35.399 -20.597 40.155 1.00 80.88 258 GLY A O 1
ATOM 2034 N N . LEU A 1 259 ? -33.290 -20.040 39.661 1.00 85.12 259 LEU A N 1
ATOM 2035 C CA . LEU A 1 259 ? -33.452 -18.659 40.130 1.00 85.12 259 LEU A CA 1
ATOM 2036 C C . LEU A 1 259 ? -34.255 -17.870 39.093 1.00 85.12 259 LEU A C 1
ATOM 2038 O O . LEU A 1 259 ? -33.745 -17.616 38.003 1.00 85.12 259 LEU A O 1
ATOM 2042 N N . ASP A 1 260 ? -35.488 -17.470 39.395 1.00 84.00 260 ASP A N 1
ATOM 2043 C CA . ASP A 1 260 ? -36.369 -16.832 38.413 1.00 84.00 260 ASP A CA 1
ATOM 2044 C C . ASP A 1 260 ? -35.834 -15.480 37.884 1.00 84.00 260 ASP A C 1
ATOM 2046 O O . ASP A 1 260 ? -34.988 -14.817 38.491 1.00 84.00 260 ASP A O 1
ATOM 2050 N N . LYS A 1 261 ? -36.333 -15.048 36.717 1.00 82.50 261 LYS A N 1
ATOM 2051 C CA . LYS A 1 261 ? -35.864 -13.824 36.046 1.00 82.50 261 LYS A CA 1
ATOM 2052 C C . LYS A 1 261 ? -36.072 -12.554 36.886 1.00 82.50 261 LYS A C 1
ATOM 2054 O O . LYS A 1 261 ? -35.217 -11.678 36.835 1.00 82.50 261 LYS A O 1
ATOM 2059 N N . LYS A 1 262 ? -37.168 -12.444 37.649 1.00 85.19 262 LYS A N 1
ATOM 2060 C CA . LYS A 1 262 ? -37.445 -11.266 38.491 1.00 85.19 262 LYS A CA 1
ATOM 2061 C C . LYS A 1 262 ? -36.490 -11.219 39.682 1.00 85.19 262 LYS A C 1
ATOM 2063 O O . LYS A 1 262 ? -35.958 -10.154 39.976 1.00 85.19 262 LYS A O 1
ATOM 2068 N N . ALA A 1 263 ? -36.225 -12.361 40.314 1.00 87.56 263 ALA A N 1
ATOM 2069 C CA . ALA A 1 263 ? -35.279 -12.492 41.415 1.00 87.56 263 ALA A CA 1
ATOM 2070 C C . ALA A 1 263 ? -33.860 -12.080 40.998 1.00 87.56 263 ALA A C 1
ATOM 2072 O O . ALA A 1 263 ? -33.181 -11.369 41.736 1.00 87.56 263 ALA A O 1
ATOM 2073 N N . ARG A 1 264 ? -33.418 -12.451 39.788 1.00 88.62 264 ARG A N 1
ATOM 2074 C CA . ARG A 1 264 ? -32.080 -12.093 39.273 1.00 88.62 264 ARG A CA 1
ATOM 2075 C C . ARG A 1 264 ? -31.816 -10.595 39.235 1.00 88.62 264 ARG A C 1
ATOM 2077 O O . ARG A 1 264 ? -30.672 -10.207 39.467 1.00 88.62 264 ARG A O 1
ATOM 2084 N N . ASP A 1 265 ? -32.836 -9.800 38.927 1.00 88.69 265 ASP A N 1
ATOM 2085 C CA . ASP A 1 265 ? -32.735 -8.350 38.752 1.00 88.69 265 ASP A CA 1
ATOM 2086 C C . ASP A 1 265 ? -32.945 -7.572 40.063 1.00 88.69 265 ASP A C 1
ATOM 2088 O O . ASP A 1 265 ? -32.820 -6.347 40.078 1.00 88.69 265 ASP A O 1
ATOM 2092 N N . VAL A 1 266 ? -33.215 -8.255 41.183 1.00 91.88 266 VAL A N 1
ATOM 2093 C CA . VAL A 1 266 ? -33.346 -7.603 42.492 1.00 91.88 266 VAL A CA 1
ATOM 2094 C C . VAL A 1 266 ? -32.025 -6.935 42.873 1.00 91.88 266 VAL A C 1
ATOM 2096 O O . VAL A 1 266 ? -30.970 -7.578 42.895 1.00 91.88 266 VAL A O 1
ATOM 2099 N N . ALA A 1 267 ? -32.089 -5.638 43.179 1.00 92.88 267 ALA A N 1
ATOM 2100 C CA . ALA A 1 267 ? -30.945 -4.856 43.627 1.00 92.88 267 ALA A CA 1
ATOM 2101 C C . ALA A 1 267 ? -30.397 -5.423 44.944 1.00 92.88 267 ALA A C 1
ATOM 2103 O O . ALA A 1 267 ? -31.143 -5.631 45.901 1.00 92.88 267 ALA A O 1
ATOM 2104 N N . LEU A 1 268 ? -29.090 -5.658 44.992 1.00 93.94 268 LEU A N 1
ATOM 2105 C CA . LEU A 1 268 ? -28.378 -6.191 46.149 1.00 93.94 268 LEU A CA 1
ATOM 2106 C C . LEU A 1 268 ? -27.130 -5.345 46.391 1.00 93.94 268 LEU A C 1
ATOM 2108 O O . LEU A 1 268 ? -26.419 -4.993 45.447 1.00 93.94 268 LEU A O 1
ATOM 2112 N N . LEU A 1 269 ? -26.858 -5.008 47.648 1.00 93.12 269 LEU A N 1
ATOM 2113 C CA . LEU A 1 269 ? -25.604 -4.366 48.016 1.00 93.12 269 LEU A CA 1
ATOM 2114 C C . LEU A 1 269 ? -24.502 -5.426 47.995 1.00 93.12 269 LEU A C 1
ATOM 2116 O O . LEU A 1 269 ? -24.474 -6.306 48.844 1.00 93.12 269 LEU A O 1
ATOM 2120 N N . GLY A 1 270 ? -23.624 -5.392 47.001 1.00 88.25 270 GLY A N 1
ATOM 2121 C CA . GLY A 1 270 ? -22.474 -6.284 46.920 1.00 88.25 270 GLY A CA 1
ATOM 2122 C C . GLY A 1 270 ? -21.249 -5.700 47.619 1.00 88.25 270 GLY A C 1
ATOM 2123 O O . GLY A 1 270 ? -21.266 -4.594 48.159 1.00 88.25 270 GLY A O 1
ATOM 2124 N N . TYR A 1 271 ? -20.136 -6.425 47.530 1.00 82.44 271 TYR A N 1
ATOM 2125 C CA . TYR A 1 271 ? -18.861 -6.016 48.128 1.00 82.44 271 TYR A CA 1
ATOM 2126 C C . TYR A 1 271 ? -18.288 -4.702 47.568 1.00 82.44 271 TYR A C 1
ATOM 2128 O O . TYR A 1 271 ? -17.543 -4.009 48.243 1.00 82.44 271 TYR A O 1
ATOM 2136 N N . ASN A 1 272 ? -18.622 -4.364 46.319 1.00 77.56 272 ASN A N 1
ATOM 2137 C CA . ASN A 1 272 ? -18.118 -3.188 45.599 1.00 77.56 272 ASN A CA 1
ATOM 2138 C C . ASN A 1 272 ? -19.216 -2.130 45.392 1.00 77.56 272 ASN A C 1
ATOM 2140 O O . ASN A 1 272 ? -19.175 -1.365 44.428 1.00 77.56 272 ASN A O 1
ATOM 2144 N N . GLY A 1 273 ? -20.223 -2.127 46.266 1.00 85.31 273 GLY A N 1
ATOM 2145 C CA . GLY A 1 273 ? -21.421 -1.314 46.112 1.00 85.31 273 GLY A CA 1
ATOM 2146 C C . GLY A 1 273 ? -22.493 -2.047 45.315 1.00 85.31 273 GLY A C 1
ATOM 2147 O O . GLY A 1 273 ? -22.695 -3.251 45.472 1.00 85.31 273 GLY A O 1
ATOM 2148 N N . GLU A 1 274 ? -23.220 -1.317 44.483 1.00 90.19 274 GLU A N 1
ATOM 2149 C CA . GLU A 1 274 ? -24.428 -1.836 43.860 1.00 90.19 274 GLU A CA 1
ATOM 2150 C C . GLU A 1 274 ? -24.187 -3.020 42.904 1.00 90.19 274 GLU A C 1
ATOM 2152 O O . GLU A 1 274 ? -23.342 -2.978 42.009 1.00 90.19 274 GLU A O 1
ATOM 2157 N N . THR A 1 275 ? -24.992 -4.073 43.061 1.00 90.06 275 THR A N 1
ATOM 2158 C CA . THR A 1 275 ? -25.099 -5.191 42.119 1.00 90.06 275 THR A CA 1
ATOM 2159 C C . THR A 1 275 ? -26.546 -5.702 42.062 1.00 90.06 275 THR A C 1
ATOM 2161 O O . THR A 1 275 ? -27.466 -5.121 42.637 1.00 90.06 275 THR A O 1
ATOM 2164 N N . THR A 1 276 ? -26.762 -6.802 41.350 1.00 91.38 276 THR A N 1
ATOM 2165 C CA . THR A 1 276 ? -28.032 -7.545 41.321 1.00 91.38 276 THR A CA 1
ATOM 2166 C C . THR A 1 276 ? -27.834 -8.924 41.938 1.00 91.38 276 THR A C 1
ATOM 2168 O O . THR A 1 276 ? -26.738 -9.484 41.804 1.00 91.38 276 THR A O 1
ATOM 2171 N N . LEU A 1 277 ? -28.882 -9.515 42.513 1.00 91.06 277 LEU A N 1
ATOM 2172 C CA . LEU A 1 277 ? -28.832 -10.860 43.092 1.00 91.06 277 LEU A CA 1
ATOM 2173 C C . LEU A 1 277 ? -28.262 -11.896 42.112 1.00 91.06 277 LEU A C 1
ATOM 2175 O O . LEU A 1 277 ? -27.371 -12.656 42.479 1.00 91.06 277 LEU A O 1
ATOM 2179 N N . GLY A 1 278 ? -28.692 -11.892 40.847 1.00 88.44 278 GLY A N 1
ATOM 2180 C CA . GLY A 1 278 ? -28.196 -12.858 39.864 1.00 88.44 278 GLY A CA 1
ATOM 2181 C C . GLY A 1 278 ? -26.688 -12.734 39.614 1.00 88.44 278 GLY A C 1
ATOM 2182 O O . GLY A 1 278 ? -25.960 -13.726 39.614 1.00 88.44 278 GLY A O 1
ATOM 2183 N N . LEU A 1 279 ? -26.183 -11.505 39.465 1.00 87.44 279 LEU A N 1
ATOM 2184 C CA . LEU A 1 279 ? -24.741 -11.261 39.321 1.00 87.44 279 LEU A CA 1
ATOM 2185 C C . LEU A 1 279 ? -23.950 -11.680 40.567 1.00 87.44 279 LEU A C 1
ATOM 2187 O O . LEU A 1 279 ? -22.837 -12.186 40.424 1.00 87.44 279 LEU A O 1
ATOM 2191 N N . PHE A 1 280 ? -24.516 -11.493 41.761 1.00 90.56 280 PHE A N 1
ATOM 2192 C CA . PHE A 1 280 ? -23.916 -11.952 43.011 1.00 90.56 280 PHE A CA 1
ATOM 2193 C C . PHE A 1 280 ? -23.836 -13.483 43.070 1.00 90.56 280 PHE A C 1
ATOM 2195 O O . PHE A 1 280 ? -22.750 -14.019 43.278 1.00 90.56 280 PHE A O 1
ATOM 2202 N N . VAL A 1 281 ? -24.930 -14.192 42.766 1.00 90.69 281 VAL A N 1
ATOM 2203 C CA . VAL A 1 281 ? -24.957 -15.666 42.724 1.00 90.69 281 VAL A CA 1
ATOM 2204 C C . VAL A 1 281 ? -23.934 -16.220 41.724 1.00 90.69 281 VAL A C 1
ATOM 2206 O O . VAL A 1 281 ? -23.221 -17.182 42.011 1.00 90.69 281 VAL A O 1
ATOM 2209 N N . CYS A 1 282 ? -23.769 -15.583 40.568 1.00 88.19 282 CYS A N 1
ATOM 2210 C CA . CYS A 1 282 ? -22.730 -15.982 39.620 1.00 88.19 282 CYS A CA 1
ATOM 2211 C C . CYS A 1 282 ? -21.308 -15.676 40.094 1.00 88.19 282 CYS A C 1
ATOM 2213 O O . CYS A 1 282 ? -20.377 -16.408 39.753 1.00 88.19 282 CYS A O 1
ATOM 2215 N N . ALA A 1 283 ? -21.108 -14.582 40.835 1.00 87.44 283 ALA A N 1
ATOM 2216 C CA . ALA A 1 283 ? -19.805 -14.257 41.402 1.00 87.44 283 ALA A CA 1
ATOM 2217 C C . ALA A 1 283 ? -19.384 -15.336 42.403 1.00 87.44 283 ALA A C 1
ATOM 2219 O O . ALA A 1 283 ? -18.310 -15.911 42.251 1.00 87.44 283 ALA A O 1
ATOM 2220 N N . ILE A 1 284 ? -20.258 -15.689 43.346 1.00 89.62 284 ILE A N 1
ATOM 2221 C CA . ILE A 1 284 ? -19.965 -16.731 44.337 1.00 89.62 284 ILE A CA 1
ATOM 2222 C C . ILE A 1 284 ? -19.831 -18.118 43.682 1.00 89.62 284 ILE A C 1
ATOM 2224 O O . ILE A 1 284 ? -18.965 -18.899 44.077 1.00 89.62 284 ILE A O 1
ATOM 2228 N N . SER A 1 285 ? -20.588 -18.402 42.611 1.00 87.88 285 SER A N 1
ATOM 2229 C CA . SER A 1 285 ? -20.500 -19.687 41.898 1.00 87.88 285 SER A CA 1
ATOM 2230 C C . SER A 1 285 ? -19.121 -19.924 41.280 1.00 87.88 285 SER A C 1
ATOM 2232 O O . SER A 1 285 ? -18.535 -20.997 41.424 1.00 87.88 285 SER A O 1
ATOM 2234 N N . LYS A 1 286 ? -18.507 -18.877 40.713 1.00 85.06 286 LYS A N 1
ATOM 2235 C CA . LYS A 1 286 ? -17.11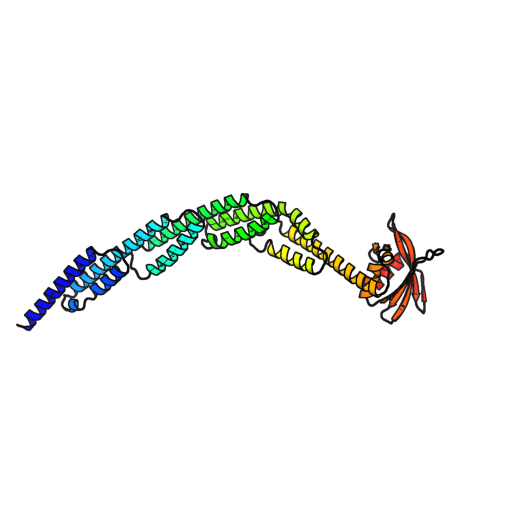6 -18.931 40.219 1.00 85.06 286 LYS A CA 1
ATOM 2236 C C . LYS A 1 286 ? -16.084 -19.212 41.306 1.00 85.06 286 LYS A C 1
ATOM 2238 O O . LYS A 1 286 ? -14.980 -19.651 40.993 1.00 85.06 286 LYS A O 1
ATOM 2243 N N . HIS A 1 287 ? -16.429 -18.962 42.564 1.00 87.62 287 HIS A N 1
ATOM 2244 C CA . HIS A 1 287 ? -15.569 -19.216 43.712 1.00 87.62 287 HIS A CA 1
A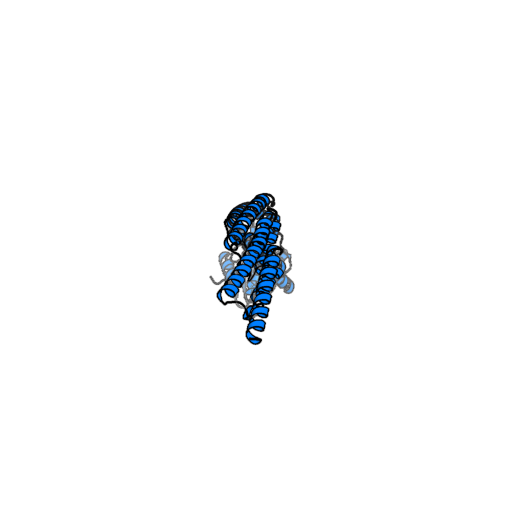TOM 2245 C C . HIS A 1 287 ? -15.917 -20.514 44.444 1.00 87.62 287 HIS A C 1
ATOM 2247 O O . HIS A 1 287 ? -15.418 -20.743 45.548 1.00 87.62 287 HIS A O 1
ATOM 2253 N N . GLY A 1 288 ? -16.675 -21.403 43.800 1.00 86.94 288 GLY A N 1
ATOM 2254 C CA . GLY A 1 288 ? -16.944 -22.757 44.277 1.00 86.94 288 GLY A CA 1
ATOM 2255 C C . GLY A 1 288 ? -18.111 -22.858 45.254 1.00 86.94 288 GLY A C 1
ATOM 2256 O O . GLY A 1 288 ? -18.266 -23.904 45.878 1.00 86.94 288 GLY A O 1
ATOM 2257 N N . TYR A 1 289 ? -18.911 -21.799 45.395 1.00 91.19 289 TYR A N 1
ATOM 2258 C CA . TYR A 1 289 ? -20.222 -21.903 46.031 1.00 91.19 289 TYR A CA 1
ATOM 2259 C C . TYR A 1 289 ? -21.238 -22.448 45.019 1.00 91.19 289 TYR A C 1
ATOM 2261 O O . TYR A 1 289 ? -21.052 -22.297 43.817 1.00 91.19 289 TYR A O 1
ATOM 2269 N N . LYS A 1 290 ? -22.313 -23.093 45.468 1.00 89.94 290 LYS A N 1
ATOM 2270 C CA . LYS A 1 290 ? -23.421 -23.491 44.582 1.00 89.94 290 LYS A CA 1
ATOM 2271 C C . LYS A 1 290 ? -24.713 -22.870 45.077 1.00 89.94 290 LYS A C 1
ATOM 2273 O O . LYS A 1 290 ? -24.986 -22.923 46.268 1.00 89.94 290 LYS A O 1
ATOM 2278 N N . PHE A 1 291 ? -25.504 -22.298 44.180 1.00 91.56 291 PHE A N 1
ATOM 2279 C CA . PHE A 1 291 ? -26.857 -21.857 44.513 1.00 91.56 291 PHE A CA 1
ATOM 2280 C C . PHE A 1 291 ? -27.725 -23.059 44.914 1.00 91.56 291 PHE A C 1
ATOM 2282 O O . PHE A 1 291 ? -27.639 -24.102 44.264 1.00 91.56 291 PHE A O 1
ATOM 2289 N N . GLN A 1 292 ? -28.537 -22.918 45.963 1.00 91.50 292 GLN A N 1
ATOM 2290 C CA . GLN A 1 292 ? -29.573 -23.894 46.312 1.00 91.50 292 GLN A CA 1
ATOM 2291 C C . GLN A 1 292 ? -30.963 -23.322 46.078 1.00 91.50 292 GLN A C 1
ATOM 2293 O O . GLN A 1 292 ? -31.710 -23.855 45.263 1.00 91.50 292 GLN A O 1
ATOM 2298 N N . ASP A 1 293 ? -31.307 -22.249 46.784 1.00 92.19 293 ASP A N 1
ATOM 2299 C CA . ASP A 1 293 ? -32.633 -21.658 46.718 1.00 92.19 293 ASP A CA 1
ATOM 2300 C C . ASP A 1 293 ? -32.615 -20.150 46.986 1.00 92.19 293 ASP A C 1
ATOM 2302 O O . ASP A 1 293 ? -31.663 -19.563 47.507 1.00 92.19 293 ASP A O 1
ATOM 2306 N N . TYR A 1 294 ? -33.702 -19.506 46.576 1.00 93.69 294 TYR A N 1
ATOM 2307 C CA . TYR A 1 294 ? -34.001 -18.127 46.916 1.00 93.69 294 TYR A CA 1
ATOM 2308 C C . TYR A 1 294 ? -35.484 -18.017 47.228 1.00 93.69 294 TYR A C 1
ATOM 2310 O O . TYR A 1 294 ? -36.318 -18.441 46.425 1.00 93.69 294 TYR A O 1
ATOM 2318 N N . LYS A 1 295 ? -35.817 -17.424 48.374 1.00 92.81 295 LYS A N 1
ATOM 2319 C CA . LYS A 1 295 ? -37.204 -17.128 48.739 1.00 92.81 295 LYS A CA 1
ATOM 2320 C C . LYS A 1 295 ? -37.346 -15.632 48.936 1.00 92.81 295 LYS A C 1
ATOM 2322 O O . LYS A 1 295 ? -36.631 -15.023 49.738 1.00 92.81 295 LYS A O 1
ATOM 2327 N N . SER A 1 296 ? -38.275 -15.041 48.190 1.00 91.12 296 SER A N 1
ATOM 2328 C CA . SER A 1 296 ? -38.676 -13.659 48.408 1.00 91.12 296 SER A CA 1
ATOM 2329 C C . SER A 1 296 ? -39.348 -13.501 49.768 1.00 91.12 296 SER A C 1
ATOM 2331 O O . SER A 1 296 ? -39.856 -14.470 50.335 1.00 91.12 296 SER A O 1
ATOM 2333 N N . ALA A 1 297 ? -39.405 -12.267 50.263 1.00 87.94 297 ALA A N 1
ATOM 2334 C CA . ALA A 1 297 ? -40.249 -11.945 51.402 1.00 87.94 297 ALA A CA 1
ATOM 2335 C C . ALA A 1 297 ? -41.699 -12.400 51.136 1.00 87.94 297 ALA A C 1
ATOM 2337 O O . ALA A 1 297 ? -42.270 -12.093 50.087 1.00 87.94 297 ALA A O 1
ATOM 2338 N N . GLY A 1 298 ? -42.256 -13.202 52.050 1.00 82.81 298 GLY A N 1
ATOM 2339 C CA . GLY A 1 298 ? -43.655 -13.633 51.994 1.00 82.81 298 GLY A CA 1
ATOM 2340 C C . GLY A 1 298 ? -44.617 -12.475 52.275 1.00 82.81 298 GLY A C 1
ATOM 2341 O O . GLY A 1 298 ? -44.187 -11.393 52.660 1.00 82.81 298 GLY A O 1
ATOM 2342 N N . TRP A 1 299 ? -45.927 -12.702 52.141 1.00 76.06 299 TRP A N 1
ATOM 2343 C CA . TRP A 1 299 ? -46.931 -11.626 52.230 1.00 76.06 299 TRP A CA 1
ATOM 2344 C C . TRP A 1 299 ? -46.959 -10.874 53.579 1.00 76.06 299 TRP A C 1
ATOM 2346 O O . TRP A 1 299 ? -47.349 -9.714 53.616 1.00 76.06 299 TRP A O 1
ATOM 2356 N N . LEU A 1 300 ? -46.491 -11.509 54.663 1.00 77.38 300 LEU A N 1
ATOM 2357 C CA . LEU A 1 300 ? -46.371 -10.918 56.010 1.00 77.38 300 LEU A CA 1
ATOM 2358 C C . LEU A 1 300 ? -44.919 -10.674 56.447 1.00 77.38 300 LEU A C 1
ATOM 2360 O O . LEU A 1 300 ? -44.679 -10.240 57.571 1.00 77.38 300 LEU A O 1
ATOM 2364 N N . GLY A 1 301 ? -43.938 -10.996 55.603 1.00 81.62 301 GLY A N 1
ATOM 2365 C CA . GLY A 1 301 ? -42.521 -10.935 55.953 1.00 81.62 301 GLY A CA 1
ATOM 2366 C C . GLY A 1 301 ? -41.794 -9.787 55.260 1.00 81.62 301 GLY A C 1
ATOM 2367 O O . GLY A 1 301 ? -42.194 -9.334 54.196 1.00 81.62 301 GLY A O 1
ATOM 2368 N N . SER A 1 302 ? -40.673 -9.353 55.835 1.00 87.75 302 SER A N 1
ATOM 2369 C CA . SER A 1 302 ? -39.708 -8.445 55.187 1.00 87.75 302 SER A CA 1
ATOM 2370 C C . SER A 1 302 ? -38.369 -9.121 54.868 1.00 87.75 302 SER A C 1
ATOM 2372 O O . SER A 1 302 ? -37.485 -8.506 54.264 1.00 87.75 302 SER A O 1
ATOM 2374 N N . THR A 1 303 ? -38.224 -10.390 55.255 1.00 93.44 303 THR A N 1
ATOM 2375 C CA . THR A 1 303 ? -36.985 -11.160 55.139 1.00 93.44 303 THR A CA 1
ATOM 2376 C C . THR A 1 303 ? -36.970 -11.987 53.860 1.00 93.44 303 THR A C 1
ATOM 2378 O O . THR A 1 303 ? -37.872 -12.779 53.599 1.00 93.44 303 THR A O 1
ATOM 2381 N N . TYR A 1 304 ? -35.907 -11.821 53.086 1.00 95.38 304 TYR A N 1
ATOM 2382 C CA . TYR A 1 304 ? -35.556 -12.618 51.919 1.00 95.38 304 TYR A CA 1
ATOM 2383 C C . TYR A 1 304 ? -34.513 -13.651 52.343 1.00 95.38 304 TYR A C 1
ATOM 2385 O O . TYR A 1 304 ? -33.696 -13.365 53.214 1.00 95.38 304 TYR A O 1
ATOM 2393 N N . THR A 1 305 ? -34.496 -14.830 51.731 1.00 95.25 305 THR A N 1
ATOM 2394 C CA . THR A 1 305 ? -33.490 -15.860 52.042 1.00 95.25 305 THR A CA 1
ATOM 2395 C C . THR A 1 305 ? -32.781 -16.324 50.784 1.00 95.25 305 THR A C 1
ATOM 2397 O O . THR A 1 305 ? -33.408 -16.497 49.741 1.00 95.25 305 THR A O 1
ATOM 2400 N N . LEU A 1 306 ? -31.463 -16.482 50.882 1.00 95.12 306 LEU A N 1
ATOM 2401 C CA . LEU A 1 306 ? -30.601 -17.042 49.846 1.00 95.12 306 LEU A CA 1
ATOM 2402 C C . LEU A 1 306 ? -29.837 -18.228 50.438 1.00 95.12 306 LEU A C 1
ATOM 2404 O O . LEU A 1 306 ? -28.990 -18.033 51.311 1.00 95.12 306 LEU A O 1
ATOM 2408 N N . GLY A 1 307 ? -30.123 -19.434 49.956 1.00 94.94 307 GLY A N 1
ATOM 2409 C CA . GLY A 1 307 ? -29.391 -20.647 50.300 1.00 94.94 307 GLY A CA 1
ATOM 2410 C C . GLY A 1 307 ? -28.272 -20.927 49.303 1.00 94.94 307 GLY A C 1
ATOM 2411 O O . GLY A 1 307 ? -28.479 -20.940 48.084 1.00 94.94 307 GLY A O 1
ATOM 2412 N N . ILE A 1 308 ? -27.066 -21.166 49.816 1.00 94.25 308 ILE A N 1
ATOM 2413 C CA . ILE A 1 308 ? -25.884 -21.523 49.024 1.00 94.25 308 ILE A CA 1
ATOM 2414 C C . ILE A 1 308 ? -25.133 -22.679 49.684 1.00 94.25 308 ILE A C 1
ATOM 2416 O O . ILE A 1 308 ? -25.044 -22.756 50.900 1.00 94.25 308 ILE A O 1
ATOM 2420 N N . LEU A 1 309 ? -24.531 -23.564 48.901 1.00 93.19 309 LEU A N 1
ATOM 2421 C CA . LEU A 1 309 ? -23.574 -24.557 49.385 1.00 93.19 309 LEU A CA 1
ATOM 2422 C C . LEU A 1 309 ? -22.169 -23.984 49.302 1.00 93.19 309 LEU A C 1
ATOM 2424 O O . LEU A 1 309 ? -21.773 -23.471 48.255 1.00 93.19 309 LEU A O 1
ATOM 2428 N N . ASN A 1 310 ? -21.388 -24.113 50.370 1.00 90.88 310 ASN A N 1
ATOM 2429 C CA . ASN A 1 310 ? -19.956 -23.841 50.308 1.00 90.88 310 ASN A CA 1
ATOM 2430 C C . ASN A 1 310 ? -19.187 -24.991 49.623 1.00 90.88 310 ASN A C 1
ATOM 2432 O O . ASN A 1 310 ? -19.742 -26.036 49.279 1.00 90.88 310 ASN A O 1
ATOM 2436 N N . ARG A 1 311 ? -17.866 -24.828 49.471 1.00 87.06 311 ARG A N 1
ATOM 2437 C CA . ARG A 1 311 ? -16.985 -25.829 48.832 1.00 87.06 311 ARG A CA 1
ATOM 2438 C C . ARG A 1 311 ? -16.968 -27.197 49.524 1.00 87.06 311 ARG A C 1
ATOM 2440 O O . ARG A 1 311 ? -16.562 -28.174 48.907 1.00 87.06 311 ARG A O 1
ATOM 2447 N N . ARG A 1 312 ? -17.363 -27.258 50.797 1.00 89.75 312 ARG A N 1
ATOM 2448 C CA . ARG A 1 312 ? -17.438 -28.489 51.597 1.00 89.75 312 ARG A CA 1
ATOM 2449 C C . ARG A 1 312 ? -18.826 -29.138 51.543 1.00 89.75 312 ARG A C 1
ATOM 2451 O O . ARG A 1 312 ? -19.037 -30.138 52.211 1.00 89.75 312 ARG A O 1
ATOM 2458 N N . GLY A 1 313 ? -19.764 -28.575 50.778 1.00 89.38 313 GLY A N 1
ATOM 2459 C CA . GLY A 1 313 ? -21.141 -29.064 50.709 1.00 89.38 313 GLY A CA 1
ATOM 2460 C C . GLY A 1 313 ? -21.995 -28.687 51.922 1.00 89.38 313 GLY A C 1
ATOM 2461 O O . GLY A 1 313 ? -23.051 -29.276 52.111 1.00 89.38 313 GLY A O 1
ATOM 2462 N N . ILE A 1 314 ? -21.563 -27.718 52.735 1.00 92.19 314 ILE A N 1
ATOM 2463 C CA . ILE A 1 314 ? -22.352 -27.215 53.867 1.00 92.19 314 ILE A CA 1
ATOM 2464 C C . ILE A 1 314 ? -23.271 -26.106 53.359 1.00 92.19 314 ILE A C 1
ATOM 2466 O O . ILE A 1 314 ? -22.799 -25.168 52.704 1.00 92.19 314 ILE A O 1
ATOM 2470 N N . THR A 1 315 ? -24.564 -26.211 53.667 1.00 94.44 315 THR A N 1
ATOM 2471 C CA . THR A 1 315 ? -25.546 -25.168 53.363 1.00 94.44 315 THR A CA 1
ATOM 2472 C C . THR A 1 315 ? -25.334 -23.961 54.270 1.00 94.44 315 THR A C 1
ATOM 2474 O O . THR A 1 315 ? -25.296 -24.077 55.493 1.00 94.44 315 THR A O 1
ATOM 2477 N N . LEU A 1 316 ? -25.224 -22.799 53.640 1.00 95.25 316 LEU A N 1
ATOM 2478 C CA . LEU A 1 316 ? -25.246 -21.481 54.248 1.00 95.25 316 LEU A CA 1
ATOM 2479 C C . LEU A 1 316 ? -26.554 -20.802 53.843 1.00 95.25 316 LEU A C 1
ATOM 2481 O O . LEU A 1 316 ? -26.868 -20.722 52.655 1.00 95.25 316 LEU A O 1
ATOM 2485 N N . THR A 1 317 ? -27.296 -20.291 54.819 1.00 96.44 317 THR A N 1
ATOM 2486 C CA . THR A 1 317 ? -28.510 -19.501 54.589 1.00 96.44 317 THR A CA 1
ATOM 2487 C C . THR A 1 317 ? -28.231 -18.047 54.921 1.00 96.44 317 THR A C 1
ATOM 2489 O O . THR A 1 317 ? -27.840 -17.729 56.041 1.00 96.44 317 THR A O 1
ATOM 2492 N N . ILE A 1 318 ? -28.436 -17.157 53.956 1.00 96.56 318 ILE A N 1
ATOM 2493 C CA . ILE A 1 318 ? -28.278 -15.714 54.130 1.00 96.56 318 ILE A CA 1
ATOM 2494 C C . ILE A 1 318 ? -29.671 -15.093 54.197 1.00 96.56 318 ILE A C 1
ATOM 2496 O O . ILE A 1 318 ? -30.401 -15.086 53.204 1.00 96.56 318 ILE A O 1
ATOM 2500 N N . GLU A 1 319 ? -30.032 -14.556 55.357 1.00 96.75 319 GLU A N 1
ATOM 2501 C CA . GLU A 1 319 ? -31.226 -13.730 55.516 1.00 96.75 319 GLU A CA 1
ATOM 2502 C C . GLU A 1 319 ? -30.898 -12.294 55.112 1.00 96.75 319 GLU A C 1
ATOM 2504 O O . GLU A 1 319 ? -29.903 -11.713 55.552 1.00 96.75 319 GLU A O 1
ATOM 2509 N N . MET A 1 320 ? -31.740 -11.706 54.270 1.00 97.00 320 MET A N 1
ATOM 2510 C CA . MET A 1 320 ? -31.558 -10.369 53.721 1.00 97.00 320 MET A CA 1
ATOM 2511 C C . MET A 1 320 ? -32.799 -9.515 53.957 1.00 97.00 320 MET A C 1
ATOM 2513 O O . MET A 1 320 ? -33.926 -10.011 53.926 1.00 97.00 320 MET A O 1
ATOM 2517 N N . LYS A 1 321 ? -32.602 -8.210 54.127 1.00 95.56 321 LYS A N 1
ATOM 2518 C CA . LYS A 1 321 ? -33.683 -7.218 54.199 1.00 95.56 321 LYS A CA 1
ATOM 2519 C C . LYS A 1 321 ? -33.455 -6.122 53.171 1.00 95.56 321 LYS A C 1
ATOM 2521 O O . LYS A 1 321 ? -32.316 -5.852 52.791 1.00 95.56 321 LYS A O 1
ATOM 2526 N N . LYS A 1 322 ? -34.542 -5.498 52.716 1.00 93.88 322 LYS A N 1
ATOM 2527 C CA . LYS A 1 322 ? -34.455 -4.265 51.932 1.00 93.88 322 LYS A CA 1
ATOM 2528 C C . LYS A 1 322 ? -34.074 -3.117 52.857 1.00 93.88 322 LYS A C 1
ATOM 2530 O O . LYS A 1 322 ? -34.732 -2.903 53.870 1.00 93.88 322 LYS A O 1
ATOM 2535 N N . VAL A 1 323 ? -33.010 -2.412 52.505 1.00 91.69 323 VAL A N 1
ATOM 2536 C CA . VAL A 1 323 ? -32.512 -1.240 53.228 1.00 91.69 323 VAL A CA 1
ATOM 2537 C C . VAL A 1 323 ? -32.129 -0.183 52.198 1.00 91.69 323 VAL A C 1
ATOM 2539 O O . VAL A 1 323 ? -31.629 -0.521 51.122 1.00 91.69 323 VAL A O 1
ATOM 2542 N N . GLU A 1 324 ? -32.336 1.093 52.510 1.00 89.94 324 GLU A N 1
ATOM 2543 C CA . GLU A 1 324 ? -31.794 2.200 51.718 1.00 89.94 324 GLU A CA 1
ATOM 2544 C C . GLU A 1 324 ? -30.271 2.291 51.926 1.00 89.94 324 GLU A C 1
ATOM 2546 O O . GLU A 1 324 ? -29.767 3.063 52.736 1.00 89.94 324 GLU A O 1
ATOM 2551 N N . ALA A 1 325 ? -29.524 1.435 51.227 1.00 84.38 325 ALA A N 1
ATOM 2552 C CA . ALA A 1 325 ? -28.064 1.379 51.318 1.00 84.38 325 ALA A CA 1
ATOM 2553 C C . ALA A 1 325 ? -27.366 2.466 50.479 1.00 84.38 325 ALA A C 1
ATOM 2555 O O . ALA A 1 325 ? -26.199 2.782 50.706 1.00 84.38 325 ALA A O 1
ATOM 2556 N N . VAL A 1 326 ? -28.074 3.026 49.495 1.00 81.88 326 VAL A N 1
ATOM 2557 C CA . VAL A 1 326 ? -27.639 4.144 48.650 1.00 81.88 326 VAL A CA 1
ATOM 2558 C C . VAL A 1 326 ? -28.786 5.145 48.598 1.00 81.88 326 VAL A C 1
ATOM 2560 O O . VAL A 1 326 ? -29.938 4.739 48.463 1.00 81.88 326 VAL A O 1
ATOM 2563 N N . LYS A 1 327 ? -28.477 6.444 48.687 1.00 84.31 327 LYS A N 1
ATOM 2564 C CA . LYS A 1 327 ? -29.480 7.518 48.728 1.00 84.31 327 LYS A CA 1
ATOM 2565 C C . LYS A 1 327 ? -30.522 7.362 47.611 1.00 84.31 327 LYS A C 1
ATOM 2567 O O . LYS A 1 327 ? -30.173 7.391 46.430 1.00 84.31 327 LYS A O 1
ATOM 2572 N N . GLY A 1 328 ? -31.787 7.234 48.001 1.00 85.88 328 GLY A N 1
ATOM 2573 C CA . GLY A 1 328 ? -32.939 7.080 47.118 1.00 85.88 328 GLY A CA 1
ATOM 2574 C C . GLY A 1 328 ? -33.135 5.675 46.542 1.00 85.88 328 GLY A C 1
ATOM 2575 O O . GLY A 1 328 ? -33.901 5.529 45.588 1.00 85.88 328 GLY A O 1
ATOM 2576 N N . ARG A 1 329 ? -32.447 4.644 47.057 1.00 87.69 329 ARG A N 1
ATOM 2577 C CA . ARG A 1 329 ? -32.519 3.287 46.502 1.00 87.69 329 ARG A CA 1
ATOM 2578 C C . ARG A 1 329 ? -32.497 2.184 47.558 1.00 87.69 329 ARG A C 1
ATOM 2580 O O . ARG A 1 329 ? -31.487 1.940 48.215 1.00 87.69 329 ARG A O 1
ATOM 2587 N N . GLU A 1 330 ? -33.595 1.434 47.624 1.00 92.06 330 GLU A N 1
ATOM 2588 C CA . GLU A 1 330 ? -33.680 0.204 48.410 1.00 92.06 330 GLU A CA 1
ATOM 2589 C C . GLU A 1 330 ? -32.906 -0.945 47.756 1.00 92.06 330 GLU A C 1
ATOM 2591 O O . GLU A 1 330 ? -33.013 -1.203 46.553 1.00 92.06 330 GLU A O 1
ATOM 2596 N N . MET A 1 331 ? -32.153 -1.676 48.572 1.00 94.88 331 MET A N 1
ATOM 2597 C CA . MET A 1 331 ? -31.316 -2.793 48.152 1.00 94.88 331 MET A CA 1
ATOM 2598 C C . MET A 1 331 ? -31.400 -3.934 49.160 1.00 94.88 331 MET A C 1
ATOM 2600 O O . MET A 1 331 ? -31.548 -3.694 50.356 1.00 94.88 331 MET A O 1
ATOM 2604 N N . LEU A 1 332 ? -31.260 -5.177 48.698 1.00 95.94 332 LEU A N 1
ATOM 2605 C CA . LEU A 1 332 ? -31.059 -6.309 49.597 1.00 95.94 332 LEU A CA 1
ATOM 2606 C C . LEU A 1 332 ? -29.687 -6.220 50.265 1.00 95.94 332 LEU A C 1
ATOM 2608 O O . LEU A 1 332 ? -28.659 -6.123 49.593 1.00 95.94 332 LEU A O 1
ATOM 2612 N N . VAL A 1 333 ? -29.694 -6.302 51.590 1.00 95.44 333 VAL A N 1
ATOM 2613 C CA . VAL A 1 333 ? -28.514 -6.370 52.451 1.00 95.44 333 VAL A CA 1
ATOM 2614 C C . VAL A 1 333 ? -28.644 -7.624 53.304 1.00 95.44 333 VAL A C 1
ATOM 2616 O O . VAL A 1 333 ? -29.697 -7.842 53.904 1.00 95.44 333 VAL A O 1
ATOM 2619 N N . GLY A 1 334 ? -27.600 -8.453 53.350 1.00 95.06 334 GLY A N 1
ATOM 2620 C CA . GLY A 1 334 ? -27.549 -9.595 54.260 1.00 95.06 334 GLY A CA 1
ATOM 2621 C C . GLY A 1 334 ? -27.500 -9.106 55.701 1.00 95.06 334 GLY A C 1
ATOM 2622 O O . GLY A 1 334 ? -26.594 -8.371 56.070 1.00 95.06 334 GLY A O 1
ATOM 2623 N N . VAL A 1 335 ? -28.478 -9.497 56.506 1.00 96.00 335 VAL A N 1
ATOM 2624 C CA . VAL A 1 335 ? -28.558 -9.128 57.926 1.00 96.00 335 VAL A CA 1
ATOM 2625 C C . VAL A 1 335 ? -28.152 -10.280 58.830 1.00 96.00 335 VAL A C 1
ATOM 2627 O O . VAL A 1 335 ? -27.761 -10.041 59.961 1.00 96.00 335 VAL A O 1
ATOM 2630 N N . LYS A 1 336 ? -28.193 -11.520 58.332 1.00 96.75 336 LYS A N 1
ATOM 2631 C CA . LYS A 1 336 ? -27.797 -12.701 59.097 1.00 96.75 336 LYS A CA 1
ATOM 2632 C C . LYS A 1 336 ? -27.309 -13.816 58.185 1.00 96.75 336 LYS A C 1
ATOM 2634 O O . LYS A 1 336 ? -27.859 -14.019 57.104 1.00 96.75 336 LYS A O 1
ATOM 2639 N N . VAL A 1 337 ? -26.297 -14.548 58.636 1.00 95.25 337 VAL A N 1
ATOM 2640 C CA . VAL A 1 337 ? -25.832 -15.793 58.009 1.00 95.25 337 VAL A CA 1
ATOM 2641 C C . VAL A 1 337 ? -26.017 -16.937 58.989 1.00 95.25 337 VAL A C 1
ATOM 2643 O O . VAL A 1 337 ? -25.702 -16.797 60.169 1.00 95.25 337 VAL A O 1
ATOM 2646 N N . LYS A 1 338 ? -26.509 -18.067 58.492 1.00 95.19 338 LYS A N 1
ATOM 2647 C CA . LYS A 1 338 ? -26.705 -19.296 59.256 1.00 95.19 338 LYS A CA 1
ATOM 2648 C C . LYS A 1 338 ? -26.012 -20.463 58.575 1.00 95.19 338 LYS A C 1
ATOM 2650 O O . LYS A 1 338 ? -26.100 -20.597 57.353 1.00 95.19 338 LYS A O 1
ATOM 2655 N N . ASP A 1 339 ? -25.389 -21.322 59.363 1.00 91.44 339 ASP A N 1
ATOM 2656 C CA . ASP A 1 339 ? -24.986 -22.668 58.962 1.00 91.44 339 ASP A CA 1
ATOM 2657 C C . ASP A 1 339 ? -25.507 -23.705 59.970 1.00 91.44 339 ASP A C 1
ATOM 2659 O O . ASP A 1 339 ? -26.292 -23.378 60.857 1.00 91.44 339 ASP A O 1
ATOM 2663 N N . ALA A 1 340 ? -25.114 -24.973 59.825 1.00 85.69 340 ALA A N 1
ATOM 2664 C CA . ALA A 1 340 ? -25.575 -26.049 60.709 1.00 85.69 340 ALA A CA 1
ATOM 2665 C C . ALA A 1 340 ? -25.118 -25.903 62.177 1.00 85.69 340 ALA A C 1
ATOM 2667 O O . ALA A 1 340 ? -25.614 -26.620 63.041 1.00 85.69 340 ALA A O 1
ATOM 2668 N N . THR A 1 341 ? -24.153 -25.026 62.455 1.00 86.88 341 THR A N 1
ATOM 2669 C CA . THR A 1 341 ? -23.464 -24.918 63.749 1.00 86.88 341 THR A CA 1
ATOM 2670 C C . THR A 1 341 ? -23.515 -23.524 64.365 1.00 86.88 341 THR A C 1
ATOM 2672 O O . THR A 1 341 ? -23.213 -23.374 65.546 1.00 86.88 341 THR A O 1
ATOM 2675 N N . SER A 1 342 ? -23.871 -22.498 63.591 1.00 91.44 342 SER A N 1
ATOM 2676 C CA . SER A 1 342 ? -23.795 -21.107 64.020 1.00 91.44 342 SER A CA 1
ATOM 2677 C C . SER A 1 342 ? -24.800 -20.208 63.300 1.00 91.44 342 SER A C 1
ATOM 2679 O O . SER A 1 342 ? -25.138 -20.409 62.131 1.00 91.44 342 SER A O 1
ATOM 2681 N N . GLU A 1 343 ? -25.243 -19.170 64.007 1.00 94.00 343 GLU A N 1
ATOM 2682 C CA . GLU A 1 343 ? -25.925 -18.015 63.428 1.00 94.00 343 GLU A CA 1
ATOM 2683 C C . GLU A 1 343 ? -25.112 -16.754 63.739 1.00 94.00 343 GLU A C 1
ATOM 2685 O O . GLU A 1 343 ? -24.626 -16.575 64.855 1.00 94.00 343 GLU A O 1
ATOM 2690 N N . THR A 1 344 ? -24.939 -15.871 62.756 1.00 94.06 344 THR A N 1
ATOM 2691 C CA . THR A 1 344 ? -24.196 -14.613 62.908 1.00 94.06 344 THR A CA 1
ATOM 2692 C C . THR A 1 344 ? -25.002 -13.457 62.327 1.00 94.06 344 THR A C 1
ATOM 2694 O O . THR A 1 344 ? -25.259 -13.421 61.122 1.00 94.06 344 THR A O 1
ATOM 2697 N N . GLU A 1 345 ? -25.393 -12.509 63.180 1.00 95.44 345 GLU A N 1
ATOM 2698 C CA . GLU A 1 345 ? -25.968 -11.223 62.764 1.00 95.44 345 GLU A CA 1
ATOM 2699 C C . GLU A 1 345 ? -24.888 -10.359 62.093 1.00 95.44 345 GLU A C 1
ATOM 2701 O O . GLU A 1 345 ? -23.726 -10.352 62.504 1.00 95.44 345 GLU A O 1
ATOM 2706 N N . MET A 1 346 ? -25.266 -9.615 61.058 1.00 93.75 346 MET A N 1
ATOM 2707 C CA . MET A 1 346 ? -24.363 -8.782 60.271 1.00 93.75 346 MET A CA 1
ATOM 2708 C C . MET A 1 346 ? -24.772 -7.314 60.324 1.00 93.75 346 MET A C 1
ATOM 2710 O O . MET A 1 346 ? -25.925 -6.947 60.103 1.00 93.75 346 MET A O 1
ATOM 2714 N N . THR A 1 347 ? -23.781 -6.455 60.551 1.00 93.50 347 THR A N 1
ATOM 2715 C CA . THR A 1 347 ? -23.893 -5.025 60.252 1.00 93.50 347 THR A CA 1
ATOM 2716 C C . THR A 1 347 ? -23.792 -4.798 58.741 1.00 93.50 347 THR A C 1
ATOM 2718 O O . THR A 1 347 ? -23.363 -5.682 57.999 1.00 93.50 347 THR A O 1
ATOM 2721 N N . LEU A 1 348 ? -24.128 -3.593 58.269 1.00 90.44 348 LEU A N 1
ATOM 2722 C CA . LEU A 1 348 ? -23.988 -3.230 56.852 1.00 90.44 348 LEU A CA 1
ATOM 2723 C C . LEU A 1 348 ? -22.554 -3.458 56.335 1.00 90.44 348 LEU A C 1
ATOM 2725 O O . LEU A 1 348 ? -22.364 -4.090 55.297 1.00 90.44 348 LEU A O 1
ATOM 2729 N N . THR A 1 349 ? -21.551 -2.999 57.090 1.00 89.94 349 THR A N 1
ATOM 2730 C CA . THR A 1 349 ? -20.130 -3.215 56.775 1.00 89.94 349 THR A CA 1
ATOM 2731 C C . THR A 1 349 ? -19.771 -4.698 56.838 1.00 89.94 349 THR A C 1
ATOM 2733 O O . THR A 1 349 ? -19.145 -5.217 55.917 1.00 89.94 349 THR A O 1
ATOM 2736 N N . GLY A 1 350 ? -20.247 -5.409 57.871 1.00 92.81 350 GLY A N 1
ATOM 2737 C CA . GLY A 1 350 ? -20.033 -6.850 58.013 1.00 92.81 350 GLY A CA 1
ATOM 2738 C C . GLY A 1 350 ? -20.573 -7.647 56.823 1.00 92.81 350 GLY A C 1
ATOM 2739 O O . GLY A 1 350 ? -19.918 -8.575 56.354 1.00 92.81 350 GLY A O 1
ATOM 2740 N N . TRP A 1 351 ? -21.717 -7.240 56.268 1.00 94.25 351 TRP A N 1
ATOM 2741 C CA . TRP A 1 351 ? -22.256 -7.816 55.041 1.00 94.25 351 TRP A CA 1
ATOM 2742 C C . TRP A 1 351 ? -21.378 -7.551 53.820 1.00 94.25 351 TRP A C 1
ATOM 2744 O O . TRP A 1 351 ? -21.139 -8.474 53.046 1.00 94.25 351 TRP A O 1
ATOM 2754 N N . GLN A 1 352 ? -20.884 -6.327 53.622 1.00 92.25 352 GLN A N 1
ATOM 2755 C CA . GLN A 1 352 ? -20.023 -6.020 52.474 1.00 92.25 352 GLN A CA 1
ATOM 2756 C C . GLN A 1 352 ? -18.713 -6.818 52.520 1.00 92.25 352 GLN A C 1
ATOM 2758 O O . GLN A 1 352 ? -18.315 -7.387 51.499 1.00 92.25 352 GLN A O 1
ATOM 2763 N N . ASP A 1 353 ? -18.112 -6.949 53.704 1.00 91.25 353 ASP A N 1
ATOM 2764 C CA . ASP A 1 353 ? -16.930 -7.786 53.934 1.00 91.25 353 ASP A CA 1
ATOM 2765 C C . ASP A 1 353 ? -17.232 -9.272 53.707 1.00 91.25 353 ASP A C 1
ATOM 2767 O O . ASP A 1 353 ? -16.432 -10.013 53.127 1.00 91.25 353 ASP A O 1
ATOM 2771 N N . TYR A 1 354 ? -18.406 -9.739 54.131 1.00 93.38 354 TYR A N 1
ATOM 2772 C CA . TYR A 1 354 ? -18.826 -11.117 53.902 1.00 93.38 354 TYR A CA 1
ATOM 2773 C C . TYR A 1 354 ? -19.084 -11.395 52.413 1.00 93.38 354 TYR A C 1
ATOM 2775 O O . TYR A 1 354 ? -18.584 -12.377 51.858 1.00 93.38 354 TYR A O 1
ATOM 2783 N N . ALA A 1 355 ? -19.780 -10.492 51.724 1.00 92.31 355 ALA A N 1
ATOM 2784 C CA . ALA A 1 355 ? -20.009 -10.545 50.285 1.00 92.31 355 ALA A CA 1
ATOM 2785 C C . ALA A 1 355 ? -18.688 -10.522 49.493 1.00 92.31 355 ALA A C 1
ATOM 2787 O O . ALA A 1 355 ? -18.593 -11.178 48.447 1.00 92.31 355 ALA A O 1
ATOM 2788 N N . LEU A 1 356 ? -17.666 -9.812 49.993 1.00 90.38 356 LEU A N 1
ATOM 2789 C CA . LEU A 1 356 ? -16.313 -9.784 49.429 1.00 90.38 356 LEU A CA 1
ATOM 2790 C C . LEU A 1 356 ? -15.673 -11.175 49.491 1.00 90.38 356 LEU A C 1
ATOM 2792 O O . LEU A 1 356 ? -15.230 -11.696 48.462 1.00 90.38 356 LEU A O 1
ATOM 2796 N N . LYS A 1 357 ? -15.706 -11.801 50.676 1.00 89.88 357 LYS A N 1
ATOM 2797 C CA . LYS A 1 357 ? -15.175 -13.153 50.922 1.00 89.88 357 LYS A CA 1
ATOM 2798 C C . LYS A 1 357 ? -15.861 -14.203 50.050 1.00 89.88 357 LYS A C 1
ATOM 2800 O O . LYS A 1 357 ? -15.187 -15.021 49.425 1.00 89.88 357 LYS A O 1
ATOM 2805 N N . LEU A 1 358 ? -17.192 -14.162 49.958 1.00 90.62 358 LEU A N 1
ATOM 2806 C CA . LEU A 1 358 ? -17.953 -15.082 49.106 1.00 90.62 358 LEU A CA 1
ATOM 2807 C C . LEU A 1 358 ? -17.602 -14.919 47.619 1.00 90.62 358 LEU A C 1
ATOM 2809 O O . LEU A 1 358 ? -17.523 -15.899 46.879 1.00 90.62 358 LEU A O 1
ATOM 2813 N N . SER A 1 359 ? -17.350 -13.683 47.188 1.00 85.19 359 SER A N 1
ATOM 2814 C CA . SER A 1 359 ? -17.006 -13.343 45.803 1.00 85.19 359 SER A CA 1
ATOM 2815 C C . SER A 1 359 ? -15.508 -13.465 45.496 1.00 85.19 359 SER A C 1
ATOM 2817 O O . SER A 1 359 ? -15.079 -13.000 44.443 1.00 85.19 359 SER A O 1
ATOM 2819 N N . GLY A 1 360 ? -14.712 -14.054 46.399 1.00 72.12 360 GLY A N 1
ATOM 2820 C CA . GLY A 1 360 ? -13.330 -14.481 46.161 1.00 72.12 360 GLY A CA 1
ATOM 2821 C C . GLY A 1 360 ? -12.320 -13.387 45.814 1.00 72.12 360 GLY A C 1
ATOM 2822 O O . GLY A 1 360 ? -11.287 -13.687 45.212 1.00 72.12 360 GLY A O 1
ATOM 2823 N N . LYS A 1 361 ? -12.583 -12.135 46.197 1.00 61.97 361 LYS A N 1
ATOM 2824 C CA . LYS A 1 361 ? -11.533 -11.118 46.282 1.00 61.97 361 LYS A CA 1
ATOM 2825 C C . LYS A 1 361 ? -10.999 -11.128 47.705 1.00 61.97 361 LYS A C 1
ATOM 2827 O O . LYS A 1 361 ? -11.675 -10.668 48.614 1.00 61.97 361 LYS A O 1
ATOM 2832 N N . ASN A 1 362 ? -9.808 -11.679 47.899 1.00 45.19 362 ASN A N 1
ATOM 2833 C CA . ASN A 1 362 ? -9.098 -11.472 49.154 1.00 45.19 362 ASN A CA 1
ATOM 2834 C C . ASN A 1 362 ? -8.783 -9.973 49.270 1.00 45.19 362 ASN A C 1
ATOM 2836 O O . ASN A 1 362 ? -8.364 -9.370 48.276 1.00 45.19 362 ASN A O 1
ATOM 2840 N N . GLY A 1 363 ? -9.069 -9.395 50.438 1.00 39.44 363 GLY A N 1
ATOM 2841 C CA . GLY A 1 363 ? -8.533 -8.090 50.825 1.00 39.44 363 GLY A CA 1
ATOM 2842 C C . GLY A 1 363 ? -7.014 -8.112 50.878 1.00 39.44 363 GLY A C 1
ATOM 2843 O O . GLY A 1 363 ? -6.458 -9.215 51.106 1.00 39.44 363 GLY A O 1
#